Protein AF-A0AAW0W4K8-F1 (afdb_monomer_lite)

InterPro domains:
  IPR001747 Vitellogenin, N-terminal [PF01347] (131-295)
  IPR002172 Low-density lipoprotein (LDL) receptor class A repeat [PF00057] (25-64)
  IPR002172 Low-density lipoprotein (LDL) receptor class A repeat [PS50068] (25-65)
  IPR002172 Low-density lipoprotein (LDL) receptor class A repeat [SM00192] (25-66)
  IPR002172 Low-density lipoprotein (LDL) receptor class A repeat [cd00112] (26-58)
  IPR015816 Vitellinogen, beta-sheet N-terminal [G3DSA:2.30.230.10] (130-339)
  IPR015819 Lipid transport protein, beta-sheet shell [SSF56968] (131-339)
  IPR023415 Low-density lipoprotein (LDL) receptor class A, conserved site [PS01209] (39-64)
  IPR036055 LDL receptor-like superfamily [G3DSA:4.10.400.10] (20-68)
  IPR036055 LDL receptor-like superfamily [SSF57424] (25-60)
  IPR050733 Vitellogenin/Apolipophorin [PTHR23345] (122-339)

pLDDT: mean 74.6, std 22.17, range [28.28, 97.75]

Secondary structure (DSSP, 8-state):
---------EEEEEEEEEEPPS-S---TTEEEPTTT--EEEGGGTTSSS--STT-TTSTTTS---S-------------------------------------------PPPPSS---SS----SSS---TTPEEEEEEEEEEEEEE-SSS-EEEEEEEEEEEEEEEEETTEEEEEEEEEEEEEEEE-TTS-EEEEE-HHHHHHHHHS-EEEEEETTEEEEEE--TT--HHHHHHHHHHHHHH----S-TTS-EEEEEE-SS-EEEEEEEEEEEETTEEEEEEEEEGGG-B--S---SSS-----PPTTS-----S---EEEEEEEEETTEEEEEEEE-

Foldseek 3Di:
DDDPPDFPWDKKKKKKKFWDDLDDDDDPQWDQQPPQSHTDGPVQQAPPDQPDPVSCSYPPNDDPVDDDDDDPDDDDDDDDDDDDDDDDDDDDDDDDDDDDDDDDDDPDPDQFALDDDDDDADADPQFDDDAFDKIKMKMKMWIWIWGPDPKIKIKIKIKIWIWIWHHNDSFKIKIATPFMWIWIWMDTPVDDTDIDTDVVLRCLLHPDIKMFTHHLQATPGTRDDSPRDPVSVLVVQVVSVLFHDPDPDLVDKDWDWHQGSLATWTKTKDFPQDDVQWTKIKIKTFSVRGDDPDDDPDPDDDDQDDDPDDRDPDPPDRDMKIWIFIAHPSGGRMIIIMD

Organism: Cherax quadricarinatus (NCBI:txid27406)

Structure (mmCIF, N/CA/C/O backbone):
data_AF-A0AAW0W4K8-F1
#
_entry.id   AF-A0AAW0W4K8-F1
#
loop_
_atom_site.group_PDB
_atom_site.id
_atom_site.type_symbol
_atom_site.label_atom_id
_atom_site.label_alt_id
_atom_site.label_comp_id
_atom_site.label_asym_id
_atom_site.label_entity_id
_atom_site.label_seq_id
_atom_site.pdbx_PDB_ins_code
_atom_site.Cartn_x
_atom_site.Cartn_y
_atom_site.Cartn_z
_atom_site.occupancy
_atom_site.B_iso_or_equiv
_atom_site.auth_seq_id
_atom_site.auth_comp_id
_atom_site.auth_asym_id
_atom_site.auth_atom_id
_atom_site.pdbx_PDB_model_num
ATOM 1 N N . MET A 1 1 ? 41.958 27.170 -3.223 1.00 34.53 1 MET A N 1
ATOM 2 C CA . MET A 1 1 ? 41.240 25.955 -2.781 1.00 34.53 1 MET A CA 1
ATOM 3 C C . MET A 1 1 ? 39.835 26.015 -3.365 1.00 34.53 1 MET A C 1
ATOM 5 O O . MET A 1 1 ? 39.099 26.922 -3.009 1.00 34.53 1 MET A O 1
ATOM 9 N N . LYS A 1 2 ? 39.501 25.158 -4.340 1.00 30.73 2 LYS A N 1
ATOM 10 C CA . LYS A 1 2 ? 38.129 25.049 -4.872 1.00 30.73 2 LYS A CA 1
ATOM 11 C C . LYS A 1 2 ? 37.319 24.156 -3.922 1.00 30.73 2 LYS A C 1
ATOM 13 O O . LYS A 1 2 ? 37.856 23.116 -3.531 1.00 30.73 2 LYS A O 1
ATOM 18 N N . PRO A 1 3 ? 36.087 24.523 -3.538 1.00 36.00 3 PRO A N 1
ATOM 19 C CA . PRO A 1 3 ? 35.257 23.644 -2.729 1.00 36.00 3 PRO A CA 1
ATOM 20 C C . PRO A 1 3 ? 34.936 22.396 -3.557 1.00 36.00 3 PRO A C 1
ATOM 22 O O . PRO A 1 3 ? 34.549 22.495 -4.722 1.00 36.00 3 PRO A O 1
ATOM 25 N N . ARG A 1 4 ? 35.155 21.212 -2.977 1.00 37.84 4 ARG A N 1
ATOM 26 C CA . ARG A 1 4 ? 34.640 19.959 -3.533 1.00 37.84 4 ARG A CA 1
ATOM 27 C C . ARG A 1 4 ? 33.119 20.027 -3.418 1.00 37.84 4 ARG A C 1
ATOM 29 O O . ARG A 1 4 ? 32.587 19.914 -2.320 1.00 37.84 4 ARG A O 1
ATOM 36 N N . LEU A 1 5 ? 32.452 20.283 -4.540 1.00 33.12 5 LEU A N 1
ATOM 37 C CA . LEU A 1 5 ? 31.006 20.172 -4.667 1.00 33.12 5 LEU A CA 1
ATOM 38 C C . LEU A 1 5 ? 30.663 18.693 -4.439 1.00 33.12 5 LEU A C 1
ATOM 40 O O . LEU A 1 5 ? 30.992 17.850 -5.273 1.00 33.12 5 LEU A O 1
ATOM 44 N N . PHE A 1 6 ? 30.101 18.362 -3.277 1.00 38.66 6 PHE A N 1
ATOM 45 C CA . PHE A 1 6 ? 29.460 17.066 -3.085 1.00 38.66 6 PHE A CA 1
ATOM 46 C C . PHE A 1 6 ? 28.318 16.995 -4.101 1.00 38.66 6 PHE A C 1
ATOM 48 O O . PHE A 1 6 ? 27.419 17.834 -4.080 1.00 38.66 6 PHE A O 1
ATOM 55 N N . LEU A 1 7 ? 28.401 16.047 -5.032 1.00 40.53 7 LEU A N 1
ATOM 56 C CA . LEU A 1 7 ? 27.322 15.752 -5.964 1.00 40.53 7 LEU A CA 1
ATOM 57 C C . LEU A 1 7 ? 26.148 15.206 -5.150 1.00 40.53 7 LEU A C 1
ATOM 59 O O . LEU A 1 7 ? 26.154 14.044 -4.750 1.00 40.53 7 LEU A O 1
ATOM 63 N N . LEU A 1 8 ? 25.178 16.067 -4.847 1.00 47.25 8 LEU A N 1
ATOM 64 C CA . LEU A 1 8 ? 23.899 15.649 -4.295 1.00 47.25 8 LEU A CA 1
ATOM 65 C C . LEU A 1 8 ? 23.099 15.063 -5.466 1.00 47.25 8 LEU A C 1
ATOM 67 O O . LEU A 1 8 ? 22.612 15.799 -6.325 1.00 47.25 8 LEU A O 1
ATOM 71 N N . ASN A 1 9 ? 23.051 13.735 -5.555 1.00 53.91 9 ASN A N 1
ATOM 72 C CA . ASN A 1 9 ? 22.074 13.060 -6.401 1.00 53.91 9 ASN A CA 1
ATOM 73 C C . ASN A 1 9 ? 20.756 13.076 -5.628 1.00 53.91 9 ASN A C 1
ATOM 75 O O . ASN A 1 9 ? 20.671 12.488 -4.550 1.00 53.91 9 ASN A O 1
ATOM 79 N N . LEU A 1 10 ? 19.771 13.813 -6.139 1.00 60.62 10 LEU A N 1
ATOM 80 C CA . LEU A 1 10 ? 18.444 13.892 -5.544 1.00 60.62 10 LEU A CA 1
ATOM 81 C C . LEU A 1 10 ? 17.576 12.793 -6.164 1.00 60.62 10 LEU A C 1
ATOM 83 O O . LEU A 1 10 ? 17.399 12.756 -7.385 1.00 60.62 10 LEU A O 1
ATOM 87 N N . LEU A 1 11 ? 17.075 11.900 -5.314 1.00 62.84 11 LEU A N 1
ATOM 88 C CA . LEU A 1 11 ? 16.035 10.932 -5.638 1.00 62.84 11 LEU A CA 1
ATOM 89 C C . LEU A 1 11 ? 14.776 11.394 -4.909 1.00 62.84 11 LEU A C 1
ATOM 91 O O . LEU A 1 11 ? 14.817 11.544 -3.694 1.00 62.84 11 LEU A O 1
ATOM 95 N N . LEU A 1 12 ? 13.710 11.665 -5.656 1.00 73.12 12 LEU A N 1
ATOM 96 C CA . LEU A 1 12 ? 12.394 11.975 -5.101 1.00 73.12 12 LEU A CA 1
ATOM 97 C C . LEU A 1 12 ? 11.434 10.879 -5.527 1.00 73.12 12 LEU A C 1
ATOM 99 O O . LEU A 1 12 ? 11.318 10.610 -6.726 1.00 73.12 12 LEU A O 1
ATOM 103 N N . ILE A 1 13 ? 10.755 10.264 -4.565 1.00 76.44 13 ILE A N 1
ATOM 104 C CA . ILE A 1 13 ? 9.736 9.250 -4.825 1.00 76.44 13 ILE A CA 1
ATOM 105 C C . ILE A 1 13 ? 8.432 9.714 -4.195 1.00 76.44 13 ILE A C 1
ATOM 107 O O . ILE A 1 13 ? 8.334 9.883 -2.984 1.00 76.44 13 ILE A O 1
ATOM 111 N N . THR A 1 14 ? 7.412 9.896 -5.027 1.00 85.06 14 THR A N 1
ATOM 112 C CA . THR A 1 14 ? 6.039 10.120 -4.574 1.00 85.06 14 THR A CA 1
ATOM 113 C C . THR A 1 14 ? 5.195 8.922 -4.946 1.00 85.06 14 THR A C 1
ATOM 115 O O . THR A 1 14 ? 5.154 8.571 -6.123 1.00 85.06 14 THR A O 1
ATOM 118 N N . GLY A 1 15 ? 4.501 8.333 -3.980 1.00 86.50 15 GLY A N 1
ATOM 119 C CA . GLY A 1 15 ? 3.543 7.255 -4.207 1.00 86.50 15 GLY A CA 1
ATOM 120 C C . GLY A 1 15 ? 2.193 7.627 -3.619 1.00 86.50 15 GLY A C 1
ATOM 121 O O . GLY A 1 15 ? 2.124 8.029 -2.462 1.00 86.50 15 GLY A O 1
ATOM 122 N N . VAL A 1 16 ? 1.129 7.495 -4.398 1.00 93.50 16 VAL A N 1
ATOM 123 C CA . VAL A 1 16 ? -0.245 7.730 -3.964 1.00 93.50 16 VAL A CA 1
ATOM 124 C C . VAL A 1 16 ? -1.055 6.479 -4.259 1.00 93.50 16 VAL A C 1
ATOM 126 O O . VAL A 1 16 ? -1.019 5.952 -5.365 1.00 93.50 16 VAL A O 1
ATOM 129 N N . LEU A 1 17 ? -1.783 6.008 -3.259 1.00 91.12 17 LEU A N 1
ATOM 130 C CA . LEU A 1 17 ? -2.729 4.913 -3.356 1.00 91.12 17 LEU A CA 1
ATOM 131 C C . LEU A 1 17 ? -4.074 5.439 -2.869 1.00 91.12 17 LEU A C 1
ATOM 133 O O . LEU A 1 17 ? -4.201 5.811 -1.704 1.00 91.12 17 LEU A O 1
ATOM 137 N N . VAL A 1 18 ? -5.060 5.504 -3.755 1.00 91.62 18 VAL A N 1
ATOM 138 C CA . VAL A 1 18 ? -6.395 6.025 -3.443 1.00 91.62 18 VAL A CA 1
ATOM 139 C C . VAL A 1 18 ? -7.407 4.926 -3.679 1.00 91.62 18 VAL A C 1
ATOM 141 O O . VAL A 1 18 ? -7.412 4.304 -4.737 1.00 91.62 18 VAL A O 1
ATOM 144 N N . ARG A 1 19 ? -8.285 4.684 -2.714 1.00 90.25 19 ARG A N 1
ATOM 145 C CA . ARG A 1 19 ? -9.425 3.796 -2.910 1.00 90.25 19 ARG A CA 1
ATOM 146 C C . ARG A 1 19 ? -10.369 4.420 -3.935 1.00 90.25 19 ARG A C 1
ATOM 148 O O . ARG A 1 19 ? -10.730 5.591 -3.808 1.00 90.25 19 ARG A O 1
ATOM 155 N N . ALA A 1 20 ? -10.788 3.643 -4.926 1.00 81.19 20 ALA A N 1
ATOM 156 C CA . ALA A 1 20 ? -11.824 4.078 -5.851 1.00 81.19 20 ALA A CA 1
ATOM 157 C C . ALA A 1 20 ? -13.122 4.344 -5.070 1.00 81.19 20 ALA A C 1
ATOM 159 O O . ALA A 1 20 ? -13.499 3.566 -4.189 1.00 81.19 20 ALA A O 1
ATOM 160 N N . ALA A 1 21 ? -13.786 5.465 -5.357 1.00 62.91 21 ALA A N 1
ATOM 161 C CA . ALA A 1 21 ? -15.066 5.776 -4.736 1.00 62.91 21 ALA A CA 1
ATOM 162 C C . ALA A 1 21 ? -16.098 4.700 -5.113 1.00 62.91 21 ALA A C 1
ATOM 164 O O . ALA A 1 21 ? -16.215 4.332 -6.281 1.00 62.91 21 ALA A O 1
ATOM 165 N N . GLU A 1 22 ? -16.847 4.210 -4.124 1.00 56.22 22 GLU A N 1
ATOM 166 C CA . GLU A 1 22 ? -18.028 3.370 -4.342 1.00 56.22 22 GLU A CA 1
ATOM 167 C C . GLU A 1 22 ? -19.048 4.206 -5.134 1.00 56.22 22 GLU A C 1
ATOM 169 O O . GLU A 1 22 ? -19.677 5.109 -4.581 1.00 56.22 22 GLU A O 1
ATOM 174 N N . GLY A 1 23 ? -19.133 3.993 -6.452 1.00 51.69 23 GLY A N 1
ATOM 175 C CA . GLY A 1 23 ? -20.095 4.701 -7.297 1.00 51.69 23 GLY A CA 1
ATOM 176 C C . GLY A 1 23 ? -19.672 4.968 -8.739 1.00 51.69 23 GLY A C 1
ATOM 177 O O . GLY A 1 23 ? -19.607 6.124 -9.143 1.00 51.69 23 GLY A O 1
ATOM 178 N N . THR A 1 24 ? -19.504 3.914 -9.540 1.00 45.75 24 THR A N 1
ATOM 179 C CA . THR A 1 24 ? -19.904 3.935 -10.962 1.00 45.75 24 THR A CA 1
ATOM 180 C C . THR A 1 24 ? -20.143 2.497 -11.409 1.00 45.75 24 THR A C 1
ATOM 182 O O . THR A 1 24 ? -19.181 1.795 -11.673 1.00 45.75 24 THR A O 1
ATOM 185 N N . SER A 1 25 ? -21.421 2.087 -11.408 1.00 61.56 25 SER A N 1
ATOM 186 C CA . SER A 1 25 ? -21.974 0.766 -11.769 1.00 61.56 25 SER A CA 1
ATOM 187 C C . SER A 1 25 ? -21.184 -0.450 -11.274 1.00 61.56 25 SER A C 1
ATOM 189 O O . SER A 1 25 ? -20.112 -0.749 -11.792 1.00 61.56 25 SER A O 1
ATOM 191 N N . CYS A 1 26 ? -21.762 -1.193 -10.332 1.00 77.12 26 CYS A N 1
ATOM 192 C CA . CYS A 1 26 ? -21.253 -2.507 -9.946 1.00 77.12 26 CYS A CA 1
ATOM 193 C C . CYS A 1 26 ? -21.006 -3.405 -11.172 1.00 77.12 26 CYS A C 1
ATOM 195 O O . CYS A 1 26 ? -21.641 -3.232 -12.222 1.00 77.12 26 CYS A O 1
ATOM 197 N N . GLY A 1 27 ? -20.049 -4.327 -11.051 1.00 73.50 27 GLY A N 1
ATOM 198 C CA . GLY A 1 27 ? -19.712 -5.290 -12.096 1.00 73.50 27 GLY A CA 1
ATOM 199 C C . GLY A 1 27 ? -20.912 -6.138 -12.535 1.00 73.50 27 GLY A C 1
ATOM 200 O O . GLY A 1 27 ? -21.968 -6.143 -11.907 1.00 73.50 27 GLY A O 1
ATOM 201 N N . GLN A 1 28 ? -20.767 -6.883 -13.636 1.00 77.19 28 GLN A N 1
ATOM 202 C CA . GLN A 1 28 ? -21.867 -7.701 -14.173 1.00 77.19 28 GLN A CA 1
ATOM 203 C C . GLN A 1 28 ? -22.375 -8.766 -13.187 1.00 77.19 28 GLN A C 1
ATOM 205 O O . GLN A 1 28 ? -23.553 -9.114 -13.262 1.00 77.19 28 GLN A O 1
ATOM 210 N N . ASP A 1 29 ? -21.540 -9.200 -12.242 1.00 84.50 29 ASP A N 1
ATOM 211 C CA . ASP A 1 29 ? -21.850 -10.214 -11.223 1.00 84.50 29 ASP A CA 1
ATOM 212 C C . ASP A 1 29 ? -22.036 -9.617 -9.816 1.00 84.50 29 ASP A C 1
ATOM 214 O O . ASP A 1 29 ? -22.078 -10.333 -8.820 1.00 84.50 29 ASP A O 1
ATOM 218 N N . GLU A 1 30 ? -22.184 -8.295 -9.723 1.00 86.94 30 GLU A N 1
ATOM 219 C CA . GLU A 1 30 ? -22.334 -7.584 -8.455 1.00 86.94 30 GLU A CA 1
ATOM 220 C C . GLU A 1 30 ? -23.715 -6.906 -8.360 1.00 86.94 30 GLU A C 1
ATOM 222 O O . GLU A 1 30 ? -24.283 -6.440 -9.355 1.00 86.94 30 GLU A O 1
ATOM 227 N N . TYR A 1 31 ? -24.274 -6.864 -7.153 1.00 85.75 31 TYR A N 1
ATOM 228 C CA . TYR A 1 31 ? -25.489 -6.135 -6.797 1.00 85.75 31 TYR A CA 1
ATOM 229 C C . TYR A 1 31 ? -25.127 -4.829 -6.085 1.00 85.75 31 TYR A C 1
ATOM 231 O O . TYR A 1 31 ? -24.262 -4.817 -5.214 1.00 85.75 31 TYR A O 1
ATOM 239 N N . GLN A 1 32 ? -25.787 -3.725 -6.452 1.00 87.19 32 GLN A N 1
ATOM 240 C CA . GLN A 1 32 ? -25.575 -2.427 -5.810 1.00 87.19 32 GLN A CA 1
ATOM 241 C C . GLN A 1 32 ? -26.586 -2.204 -4.688 1.00 87.19 32 GLN A C 1
ATOM 243 O O . GLN A 1 32 ? -27.776 -2.066 -4.973 1.00 87.19 32 GLN A O 1
ATOM 248 N N . CYS A 1 33 ? -26.110 -2.072 -3.452 1.00 86.00 33 CYS A N 1
ATOM 249 C CA . CYS A 1 33 ? -26.937 -1.775 -2.288 1.00 86.00 33 CYS A CA 1
ATOM 250 C C . CYS A 1 33 ? -27.600 -0.386 -2.429 1.00 86.00 33 CYS A C 1
ATOM 252 O O . CYS A 1 33 ? -26.898 0.623 -2.589 1.00 86.00 33 CYS A O 1
ATOM 254 N N . PRO A 1 34 ? -28.943 -0.299 -2.391 1.00 81.62 34 PRO A N 1
ATOM 255 C CA . PRO A 1 34 ? -29.683 0.934 -2.649 1.00 81.62 34 PRO A CA 1
ATOM 256 C C . PRO A 1 34 ? -29.329 2.167 -1.802 1.00 81.62 34 PRO A C 1
ATOM 258 O O . PRO A 1 34 ? -29.470 3.283 -2.310 1.00 81.62 34 PRO A O 1
ATOM 261 N N . VAL A 1 35 ? -28.922 2.020 -0.533 1.00 77.69 35 VAL A N 1
ATOM 262 C CA . VAL A 1 35 ? -28.693 3.164 0.377 1.00 77.69 35 VAL A CA 1
ATOM 263 C C . VAL A 1 35 ? -27.208 3.370 0.680 1.00 77.69 35 VAL A C 1
ATOM 265 O O . VAL A 1 35 ? -26.742 4.512 0.675 1.00 77.69 35 VAL A O 1
ATOM 268 N N . SER A 1 36 ? -26.448 2.304 0.915 1.00 74.12 36 SER A N 1
ATOM 269 C CA . SER A 1 36 ? -25.001 2.357 1.157 1.00 74.12 36 SER A CA 1
ATOM 270 C C . SER A 1 36 ? -24.187 2.563 -0.125 1.00 74.12 36 SER A C 1
ATOM 272 O O . SER A 1 36 ? -23.038 3.000 -0.036 1.00 74.12 36 SER A O 1
ATOM 274 N N . LEU A 1 37 ? -24.793 2.324 -1.300 1.00 78.00 37 LEU A N 1
ATOM 275 C CA . LEU A 1 37 ? -24.195 2.419 -2.641 1.00 78.00 37 LEU A CA 1
ATOM 276 C C . LEU A 1 37 ? -22.993 1.493 -2.872 1.00 78.00 37 LEU A C 1
ATOM 278 O O . LEU A 1 37 ? -22.281 1.656 -3.867 1.00 78.00 37 LEU A O 1
ATOM 282 N N . GLU A 1 38 ? -22.771 0.531 -1.980 1.00 77.31 38 GLU A N 1
ATOM 283 C CA . GLU A 1 38 ? -21.717 -0.469 -2.124 1.00 77.31 38 GLU A CA 1
ATOM 284 C C . GLU A 1 38 ? -22.128 -1.587 -3.088 1.00 77.31 38 GLU A C 1
ATOM 286 O O . GLU A 1 38 ? -23.306 -1.758 -3.400 1.00 77.31 38 GLU A O 1
ATOM 291 N N . CYS A 1 39 ? -21.136 -2.324 -3.579 1.00 85.44 39 CYS A N 1
ATOM 292 C CA . CYS A 1 39 ? -21.332 -3.474 -4.449 1.00 85.44 39 CYS A CA 1
ATOM 293 C C . CYS A 1 39 ? -21.052 -4.749 -3.651 1.00 85.44 39 CYS A C 1
ATOM 295 O O . CYS A 1 39 ? -19.977 -4.872 -3.061 1.00 85.44 39 CYS A O 1
ATOM 297 N N . ILE A 1 40 ? -22.002 -5.677 -3.646 1.00 83.56 40 ILE A N 1
ATOM 298 C CA . ILE A 1 40 ? -21.860 -7.030 -3.093 1.00 83.56 40 ILE A CA 1
ATOM 299 C C . ILE A 1 40 ? -21.936 -8.054 -4.226 1.00 83.56 40 ILE A C 1
ATOM 301 O O . ILE A 1 40 ? -22.368 -7.719 -5.330 1.00 83.56 40 ILE A O 1
ATOM 305 N N . ASN A 1 41 ? -21.520 -9.296 -3.989 1.00 87.12 41 ASN A N 1
ATOM 306 C CA . ASN A 1 41 ? -21.729 -10.359 -4.970 1.00 87.12 41 ASN A CA 1
ATOM 307 C C . ASN A 1 41 ? -23.238 -10.640 -5.116 1.00 87.12 41 ASN A C 1
ATOM 309 O O . ASN A 1 41 ? -23.968 -10.610 -4.130 1.00 87.12 41 ASN A O 1
ATOM 313 N N . LYS A 1 42 ? -23.725 -10.906 -6.333 1.00 86.75 42 LYS A N 1
ATOM 314 C CA . LYS A 1 42 ? -25.128 -11.304 -6.546 1.00 86.75 42 LYS A CA 1
ATOM 315 C C . LYS A 1 42 ? -25.510 -12.603 -5.840 1.00 86.75 42 LYS A C 1
ATOM 317 O O . LYS A 1 42 ? -26.682 -12.759 -5.518 1.00 86.75 42 LYS A O 1
ATOM 322 N N . ASP A 1 43 ? -24.550 -13.491 -5.598 1.00 87.50 43 ASP A N 1
ATOM 323 C CA . ASP A 1 43 ? -24.754 -14.735 -4.847 1.00 87.50 43 ASP A CA 1
ATOM 324 C C . ASP A 1 43 ? -25.106 -14.482 -3.369 1.00 87.50 43 ASP A C 1
ATOM 326 O O . ASP A 1 43 ? -25.563 -15.395 -2.692 1.00 87.50 43 ASP A O 1
ATOM 330 N N . TRP A 1 44 ? -24.892 -13.257 -2.882 1.00 89.69 44 TRP A N 1
ATOM 331 C CA . TRP A 1 44 ? -25.189 -12.812 -1.515 1.00 89.69 44 TRP A CA 1
ATOM 332 C C . TRP A 1 44 ? -26.464 -11.970 -1.438 1.00 89.69 44 TRP A C 1
ATOM 334 O O . TRP A 1 44 ? -26.744 -11.309 -0.449 1.00 89.69 44 TRP A O 1
ATOM 344 N N . LEU A 1 45 ? -27.224 -11.910 -2.530 1.00 89.38 45 LEU A N 1
ATOM 345 C CA . LEU A 1 45 ? -28.538 -11.297 -2.502 1.00 89.38 45 LEU A CA 1
ATOM 346 C C . LEU A 1 45 ? -29.537 -12.348 -2.019 1.00 89.38 45 LEU A C 1
ATOM 348 O O . LEU A 1 45 ? -29.756 -13.330 -2.731 1.00 89.38 45 LEU A O 1
ATOM 352 N N . CYS A 1 46 ? -30.201 -12.097 -0.890 1.00 91.50 46 CYS A N 1
ATOM 353 C CA . CYS A 1 46 ? -31.213 -12.990 -0.320 1.00 91.50 46 CYS A CA 1
ATOM 354 C C . CYS A 1 46 ? -30.655 -14.334 0.182 1.00 91.50 46 CYS A C 1
ATOM 356 O O . CYS A 1 46 ? -31.283 -15.376 -0.035 1.00 91.50 46 CYS A O 1
ATOM 358 N N . ASP A 1 47 ? -29.497 -14.327 0.841 1.00 89.94 47 ASP A N 1
ATOM 359 C CA . ASP A 1 47 ? -28.824 -15.527 1.358 1.00 89.94 47 ASP A CA 1
ATOM 360 C C . ASP A 1 47 ? -28.993 -15.734 2.881 1.00 89.94 47 ASP A C 1
ATOM 362 O O . ASP A 1 47 ? -28.390 -16.638 3.465 1.00 89.94 47 ASP A O 1
ATOM 366 N N . GLU A 1 48 ? -29.867 -14.942 3.512 1.00 85.31 48 GLU A N 1
ATOM 367 C CA . GLU A 1 48 ? -30.124 -14.873 4.958 1.00 85.31 48 GLU A CA 1
ATOM 368 C C . GLU A 1 48 ? -29.036 -14.156 5.788 1.00 85.31 48 GLU A C 1
ATOM 370 O O . GLU A 1 48 ? -29.186 -14.031 7.016 1.00 85.31 48 GLU A O 1
ATOM 375 N N . PHE A 1 49 ? -27.984 -13.618 5.159 1.00 85.69 49 PHE A N 1
ATOM 376 C CA . PHE A 1 49 ? -26.921 -12.854 5.811 1.00 85.69 49 PHE A CA 1
ATOM 377 C C . PHE A 1 49 ? -26.881 -11.398 5.310 1.00 85.69 49 PHE A C 1
ATOM 379 O O . PHE A 1 49 ? -26.814 -11.139 4.124 1.00 85.69 49 PHE A O 1
ATOM 386 N N . PRO A 1 50 ? -26.917 -10.389 6.207 1.00 86.06 50 PRO A N 1
ATOM 387 C CA . PRO A 1 50 ? -26.791 -8.997 5.774 1.00 86.06 50 PRO A CA 1
ATOM 388 C C . PRO A 1 50 ? -25.353 -8.662 5.351 1.00 86.06 50 PRO A C 1
ATOM 390 O O . PRO A 1 50 ? -24.487 -8.448 6.211 1.00 86.06 50 PRO A O 1
ATOM 393 N N . ASP A 1 51 ? -25.134 -8.545 4.050 1.00 88.25 51 ASP A N 1
ATOM 394 C CA . ASP A 1 51 ? -23.880 -8.186 3.395 1.00 88.25 51 ASP A CA 1
ATOM 395 C C . ASP A 1 51 ? -23.806 -6.717 3.003 1.00 88.25 51 ASP A C 1
ATOM 397 O O . ASP A 1 51 ? -22.706 -6.155 2.969 1.00 88.25 51 ASP A O 1
ATOM 401 N N . CYS A 1 52 ? -24.936 -6.044 2.786 1.00 86.50 52 CYS A N 1
ATOM 402 C CA . CYS A 1 52 ? -24.948 -4.590 2.729 1.00 86.50 52 CYS A CA 1
ATOM 403 C C . CYS A 1 52 ? -24.816 -3.982 4.147 1.00 86.50 52 CYS A C 1
ATOM 405 O O . CYS A 1 52 ? -25.506 -4.359 5.097 1.00 86.50 52 CYS A O 1
ATOM 407 N N . ASP A 1 53 ? -24.000 -2.938 4.296 1.00 83.94 53 ASP A N 1
ATOM 408 C CA . ASP A 1 53 ? -23.875 -2.088 5.487 1.00 83.94 53 ASP A CA 1
ATOM 409 C C . ASP A 1 53 ? -25.234 -1.480 5.903 1.00 83.94 53 ASP A C 1
ATOM 411 O O . ASP A 1 53 ? -25.467 -1.196 7.084 1.00 83.94 53 ASP A O 1
ATOM 415 N N . ASP A 1 54 ? -26.130 -1.264 4.934 1.00 83.62 54 ASP A N 1
ATOM 416 C CA . ASP A 1 54 ? -27.501 -0.780 5.128 1.00 83.62 54 ASP A CA 1
ATOM 417 C C . ASP A 1 54 ? -28.546 -1.908 5.276 1.00 83.62 54 ASP A C 1
ATOM 419 O O . ASP A 1 54 ? -29.700 -1.612 5.599 1.00 83.62 54 ASP A O 1
ATOM 423 N N . LYS A 1 55 ? -28.132 -3.175 5.115 1.00 87.31 55 LYS A N 1
ATOM 424 C CA . LYS A 1 55 ? -28.958 -4.394 5.174 1.00 87.31 55 LYS A CA 1
ATOM 425 C C . LYS A 1 55 ? -30.086 -4.442 4.138 1.00 87.31 55 LYS A C 1
ATOM 427 O O . LYS A 1 55 ? -31.158 -4.984 4.413 1.00 87.31 55 LYS A O 1
ATOM 432 N N . THR A 1 56 ? -29.905 -3.764 3.007 1.00 89.31 56 THR A N 1
ATOM 433 C CA . THR A 1 56 ? -30.929 -3.639 1.954 1.00 89.31 56 THR A CA 1
ATOM 434 C C . THR A 1 56 ? -30.921 -4.771 0.934 1.00 89.31 56 THR A C 1
ATOM 436 O O . THR A 1 56 ? -31.753 -4.779 0.033 1.00 89.31 56 THR A O 1
ATOM 439 N N . ASP A 1 57 ? -29.998 -5.705 1.076 1.00 90.25 57 ASP A N 1
ATOM 440 C CA . ASP A 1 57 ? -29.895 -6.974 0.365 1.00 90.25 57 ASP A CA 1
ATOM 441 C C . ASP A 1 57 ? -30.845 -8.056 0.888 1.00 90.25 57 ASP A C 1
ATOM 443 O O . ASP A 1 57 ? -31.228 -8.936 0.125 1.00 90.25 57 ASP A O 1
ATOM 447 N N . GLU A 1 58 ? -31.302 -7.944 2.138 1.00 92.12 58 GLU A N 1
ATOM 448 C CA . GLU A 1 58 ? -32.101 -8.976 2.808 1.00 92.12 58 GLU A CA 1
ATOM 449 C C . GLU A 1 58 ? -33.550 -8.539 3.132 1.00 92.12 58 GLU A C 1
ATOM 451 O O . GLU A 1 58 ? -33.867 -7.340 3.224 1.00 92.12 58 GLU A O 1
ATOM 456 N N . PRO A 1 59 ? -34.481 -9.489 3.371 1.00 85.88 59 PRO A N 1
ATOM 457 C CA . PRO A 1 59 ? -35.813 -9.184 3.883 1.00 85.88 59 PRO A CA 1
ATOM 458 C C . PRO A 1 59 ? -35.756 -8.482 5.253 1.00 85.88 59 PRO A C 1
ATOM 460 O O . PRO A 1 59 ? -34.935 -8.822 6.107 1.00 85.88 59 PRO A O 1
ATOM 463 N N . PRO A 1 60 ? -36.663 -7.528 5.543 1.00 82.12 60 PRO A N 1
ATOM 464 C CA . PRO A 1 60 ? -37.834 -7.119 4.761 1.00 82.12 60 PRO A CA 1
ATOM 465 C C . PRO A 1 60 ? -37.548 -6.008 3.734 1.00 82.12 60 PRO A C 1
ATOM 467 O O . PRO A 1 60 ? -38.491 -5.442 3.181 1.00 82.12 60 PRO A O 1
ATOM 470 N N . HIS A 1 61 ? -36.285 -5.617 3.555 1.00 82.44 61 HIS A N 1
ATOM 471 C CA . HIS A 1 61 ? -35.900 -4.481 2.717 1.00 82.44 61 HIS A CA 1
ATOM 472 C C . HIS A 1 61 ? -35.777 -4.864 1.240 1.00 82.44 61 HIS A C 1
ATOM 474 O O . HIS A 1 61 ? -36.128 -4.047 0.387 1.00 82.44 61 HIS A O 1
ATOM 480 N N . GLN A 1 62 ? -35.383 -6.108 0.969 1.00 84.56 62 GLN A N 1
ATOM 481 C CA . GLN A 1 62 ? -35.365 -6.718 -0.354 1.00 84.56 62 GLN A CA 1
ATOM 482 C C . GLN A 1 62 ? -36.525 -7.708 -0.530 1.00 84.56 62 GLN A C 1
ATOM 484 O O . GLN A 1 62 ? -36.859 -8.471 0.380 1.00 84.56 62 GLN A O 1
ATOM 489 N N . ASP A 1 63 ? -37.151 -7.702 -1.711 1.00 86.62 63 ASP A N 1
ATOM 490 C CA . ASP A 1 63 ? -38.150 -8.708 -2.079 1.00 86.62 63 ASP A CA 1
ATOM 491 C C . ASP A 1 63 ? -37.459 -9.958 -2.635 1.00 86.62 63 ASP A C 1
ATOM 493 O O . ASP A 1 63 ? -37.114 -10.026 -3.814 1.00 86.62 63 ASP A O 1
ATOM 497 N N . CYS A 1 64 ? -37.268 -10.945 -1.764 1.00 82.75 64 CYS A N 1
ATOM 498 C CA . CYS A 1 64 ? -36.646 -12.230 -2.088 1.00 82.75 64 CYS A CA 1
ATOM 499 C C . CYS A 1 64 ? -37.653 -13.274 -2.608 1.00 82.75 64 CYS A C 1
ATOM 501 O O . CYS A 1 64 ? -37.368 -14.468 -2.658 1.00 82.75 64 CYS A O 1
ATOM 503 N N . SER A 1 65 ? -38.856 -12.845 -3.003 1.00 77.38 65 SER A N 1
ATOM 504 C CA . SER A 1 65 ? -39.953 -13.724 -3.429 1.00 77.38 65 SER A CA 1
ATOM 505 C C . SER A 1 65 ? -39.878 -14.076 -4.925 1.00 77.38 65 SER A C 1
ATOM 507 O O . SER A 1 65 ? -40.880 -13.981 -5.639 1.00 77.38 65 SER A O 1
ATOM 509 N N . GLY A 1 66 ? -38.693 -14.458 -5.422 1.00 61.94 66 GLY A N 1
ATOM 510 C CA . GLY A 1 66 ? -38.423 -14.629 -6.853 1.00 61.94 66 GLY A CA 1
ATOM 511 C C . GLY A 1 66 ? -37.441 -15.753 -7.203 1.00 61.94 66 GLY A C 1
ATOM 512 O O . GLY A 1 66 ? -36.241 -15.535 -7.229 1.00 61.94 66 GLY A O 1
ATOM 513 N N . ASP A 1 67 ? -38.032 -16.885 -7.593 1.00 45.38 67 ASP A N 1
ATOM 514 C CA . ASP A 1 67 ? -37.501 -18.105 -8.228 1.00 45.38 67 ASP A CA 1
ATOM 515 C C . ASP A 1 67 ? -36.736 -19.115 -7.353 1.00 45.38 67 ASP A C 1
ATOM 517 O O . ASP A 1 67 ? -35.522 -19.097 -7.176 1.00 45.38 67 ASP A O 1
ATOM 521 N N . THR A 1 68 ? -37.515 -20.086 -6.875 1.00 48.69 68 THR A N 1
ATOM 522 C CA . THR A 1 68 ? -37.080 -21.399 -6.407 1.00 48.69 68 THR A CA 1
ATOM 523 C C . THR A 1 68 ? -36.244 -22.105 -7.477 1.00 48.69 68 THR A C 1
ATOM 525 O O . THR A 1 68 ? -36.780 -22.765 -8.369 1.00 48.69 68 THR A O 1
ATOM 528 N N . GLY A 1 69 ? -34.925 -21.999 -7.352 1.00 44.28 69 GLY A N 1
ATOM 529 C CA . GLY A 1 69 ? -33.935 -22.747 -8.115 1.00 44.28 69 GLY A CA 1
ATOM 530 C C . GLY A 1 69 ? -33.302 -23.884 -7.313 1.00 44.28 69 GLY A C 1
ATOM 531 O O . GLY A 1 69 ? -32.091 -23.894 -7.150 1.00 44.28 69 GLY A O 1
ATOM 532 N N . GLY A 1 70 ? -34.107 -24.858 -6.870 1.00 37.88 70 GLY A N 1
ATOM 533 C CA . GLY A 1 70 ? -33.639 -26.235 -6.653 1.00 37.88 70 GLY A CA 1
ATOM 534 C C . GLY A 1 70 ? -33.259 -26.664 -5.233 1.00 37.88 70 GLY A C 1
ATOM 535 O O . GLY A 1 70 ? -32.121 -27.067 -5.011 1.00 37.88 70 GLY A O 1
ATOM 536 N N . ASP A 1 71 ? -34.240 -26.751 -4.332 1.00 37.44 71 ASP A N 1
ATOM 537 C CA . ASP A 1 71 ? -34.210 -27.772 -3.280 1.00 37.44 71 ASP A CA 1
ATOM 538 C C . ASP A 1 71 ? -34.517 -29.140 -3.905 1.00 37.44 71 ASP A C 1
ATOM 540 O O . ASP A 1 71 ? -35.611 -29.387 -4.422 1.00 37.44 71 ASP A O 1
ATOM 544 N N . ALA A 1 72 ? -33.536 -30.041 -3.870 1.00 38.97 72 ALA A N 1
ATOM 545 C CA . ALA A 1 72 ? -33.781 -31.469 -3.990 1.00 38.97 72 ALA A CA 1
ATOM 546 C C . ALA A 1 72 ? -34.034 -32.024 -2.583 1.00 38.97 72 ALA A C 1
ATOM 548 O O . ALA A 1 72 ? -33.109 -32.435 -1.884 1.00 38.97 72 ALA A O 1
ATOM 549 N N . ASP A 1 73 ? -35.307 -32.034 -2.196 1.00 36.53 73 ASP A N 1
ATOM 550 C CA . ASP A 1 73 ? -35.834 -32.932 -1.175 1.00 36.53 73 ASP A CA 1
ATOM 551 C C . ASP A 1 73 ? -35.640 -34.393 -1.628 1.00 36.53 73 ASP A C 1
ATOM 553 O O . ASP A 1 73 ? -36.244 -34.839 -2.606 1.00 36.53 73 ASP A O 1
ATOM 557 N N . GLU A 1 74 ? -34.872 -35.176 -0.871 1.00 37.94 74 GLU A N 1
ATOM 558 C CA . GLU A 1 74 ? -35.140 -36.607 -0.708 1.00 37.94 74 GLU A CA 1
ATOM 559 C C . GLU A 1 74 ? -35.467 -36.861 0.763 1.00 37.94 74 GLU A C 1
ATOM 561 O O . GLU A 1 74 ? -34.614 -36.777 1.648 1.00 37.94 74 GLU A O 1
ATOM 566 N N . ASN A 1 75 ? -36.742 -37.157 1.011 1.00 35.97 75 ASN A N 1
ATOM 567 C CA . ASN A 1 75 ? -37.275 -37.453 2.326 1.00 35.97 75 ASN A CA 1
ATOM 568 C C . ASN A 1 75 ? -37.344 -38.973 2.582 1.00 35.97 75 ASN A C 1
ATOM 570 O O . ASN A 1 75 ? -37.777 -39.746 1.730 1.00 35.97 75 ASN A O 1
ATOM 574 N N . GLU A 1 76 ? -36.987 -39.325 3.820 1.00 36.31 76 GLU A N 1
ATOM 575 C CA . GLU A 1 76 ? -37.431 -40.451 4.653 1.00 36.31 76 GLU A CA 1
ATOM 576 C C . GLU A 1 76 ? -37.259 -41.918 4.214 1.00 36.31 76 GLU A C 1
ATOM 578 O O . GLU A 1 76 ? -37.925 -42.439 3.323 1.00 36.31 76 GLU A O 1
ATOM 583 N N . SER A 1 77 ? -36.556 -42.672 5.071 1.00 33.00 77 SER A N 1
ATOM 584 C CA . SER A 1 77 ? -37.150 -43.832 5.758 1.00 33.00 77 SER A CA 1
ATOM 585 C C . SER A 1 77 ? -36.403 -44.141 7.059 1.00 33.00 77 SER A C 1
ATOM 587 O O . SER A 1 77 ? -35.211 -44.443 7.060 1.00 33.00 77 SER A O 1
ATOM 589 N N . ALA A 1 78 ? -37.130 -44.073 8.173 1.00 36.84 78 ALA A N 1
ATOM 590 C CA . ALA A 1 78 ? -36.710 -44.560 9.478 1.00 36.84 78 ALA A CA 1
ATOM 591 C C . ALA A 1 78 ? -36.815 -46.093 9.556 1.00 36.84 78 ALA A C 1
ATOM 593 O O . ALA A 1 78 ? -37.822 -46.655 9.131 1.00 36.84 78 ALA A O 1
ATOM 594 N N . ASP A 1 79 ? -35.848 -46.752 10.200 1.00 29.80 79 ASP A N 1
ATOM 595 C CA . ASP A 1 79 ? -36.140 -47.952 10.987 1.00 29.80 79 ASP A CA 1
ATOM 596 C C . ASP A 1 79 ? -35.188 -48.084 12.187 1.00 29.80 79 ASP A C 1
ATOM 598 O O . ASP A 1 79 ? -34.002 -47.755 12.156 1.00 29.80 79 ASP A O 1
ATOM 602 N N . THR A 1 80 ? -35.787 -48.521 13.280 1.00 35.28 80 THR A N 1
ATOM 603 C CA . THR A 1 80 ? -35.271 -48.654 14.639 1.00 35.28 80 THR A CA 1
ATOM 604 C C . THR A 1 80 ? -34.490 -49.952 14.856 1.00 35.28 80 THR A C 1
ATOM 606 O O . THR A 1 80 ? -34.863 -50.986 14.317 1.00 35.28 80 THR A O 1
ATOM 609 N N . SER A 1 81 ? -33.486 -49.933 15.749 1.00 35.00 81 SER A N 1
ATOM 610 C CA . SER A 1 81 ? -33.322 -50.857 16.902 1.00 35.00 81 SER A CA 1
ATOM 611 C C . SER A 1 81 ? -31.860 -51.157 17.288 1.00 35.00 81 SER A C 1
ATOM 613 O O . SER A 1 81 ? -30.993 -51.339 16.445 1.00 35.00 81 SER A O 1
ATOM 615 N N . GLY A 1 82 ? -31.633 -51.301 18.603 1.00 29.41 82 GLY A N 1
ATOM 616 C CA . GLY A 1 82 ? -30.657 -52.250 19.160 1.00 29.41 82 GLY A CA 1
ATOM 617 C C . GLY A 1 82 ? -29.277 -51.703 19.532 1.00 29.41 82 GLY A C 1
ATOM 618 O O . GLY A 1 82 ? -28.428 -51.495 18.678 1.00 29.41 82 GLY A O 1
ATOM 619 N N . GLY A 1 83 ? -29.034 -51.529 20.835 1.00 29.45 83 GLY A N 1
ATOM 620 C CA . GLY A 1 83 ? -27.728 -51.139 21.374 1.00 29.45 83 GLY A CA 1
ATOM 621 C C . GLY A 1 83 ? -26.682 -52.257 21.409 1.00 29.45 83 GLY A C 1
ATOM 622 O O . GLY A 1 83 ? -26.955 -53.384 21.014 1.00 29.45 83 GLY A O 1
ATOM 623 N N . VAL A 1 84 ? -25.498 -51.920 21.936 1.00 32.41 84 VAL A N 1
ATOM 624 C CA . VAL A 1 84 ? -24.693 -52.667 22.929 1.00 32.41 84 VAL A CA 1
ATOM 625 C C . VAL A 1 84 ? -23.331 -51.965 23.088 1.00 32.41 84 VAL A C 1
ATOM 627 O O . VAL A 1 84 ? -22.646 -51.649 22.121 1.00 32.41 84 VAL A O 1
ATOM 630 N N . VAL A 1 85 ? -22.968 -51.717 24.347 1.00 37.22 85 VAL A N 1
ATOM 631 C CA . VAL A 1 85 ? -21.649 -51.284 24.844 1.00 37.22 85 VAL A CA 1
ATOM 632 C C . VAL A 1 85 ? -20.659 -52.456 24.732 1.00 37.22 85 VAL A C 1
ATOM 634 O O . VAL A 1 85 ? -21.061 -53.596 24.957 1.00 37.22 85 VAL A O 1
ATOM 637 N N . PRO A 1 86 ? -19.359 -52.214 24.488 1.00 42.03 86 PRO A N 1
ATOM 638 C CA . PRO A 1 86 ? -18.427 -52.571 25.559 1.00 42.03 86 PRO A CA 1
ATOM 639 C C . PRO A 1 86 ? -17.311 -51.547 25.802 1.00 42.03 86 PRO A C 1
ATOM 641 O O . PRO A 1 86 ? -16.763 -50.923 24.897 1.00 42.03 86 PRO A O 1
ATOM 644 N N . GLN A 1 87 ? -16.972 -51.450 27.085 1.00 32.66 87 GLN A N 1
ATOM 645 C CA . GLN A 1 87 ? -15.734 -50.915 27.633 1.00 32.66 87 GLN A CA 1
ATOM 646 C C . GLN A 1 87 ? -14.554 -51.881 27.407 1.00 32.66 87 GLN A C 1
ATOM 648 O O . GLN A 1 87 ? -14.738 -53.096 27.384 1.00 32.66 87 GLN A O 1
ATOM 653 N N . GLY A 1 88 ? -13.346 -51.313 27.372 1.00 30.44 88 GLY A N 1
ATOM 654 C CA . GLY A 1 88 ? -12.037 -51.949 27.603 1.00 30.44 88 GLY A CA 1
ATOM 655 C C . GLY A 1 88 ? -10.947 -50.911 27.285 1.00 30.44 88 GLY A C 1
ATOM 656 O O . GLY A 1 88 ? -10.877 -50.476 26.144 1.00 30.44 88 GLY A O 1
ATOM 657 N N . GLN A 1 89 ? -10.244 -50.267 28.234 1.00 30.31 89 GLN A N 1
ATOM 658 C CA . GLN A 1 89 ? -9.136 -50.793 29.066 1.00 30.31 89 GLN A CA 1
ATOM 659 C C . GLN A 1 89 ? -8.201 -51.692 28.224 1.00 30.31 89 GLN A C 1
ATOM 661 O O . GLN A 1 89 ? -8.661 -52.671 27.657 1.00 30.31 89 GLN A O 1
ATOM 666 N N . ASP A 1 90 ? -6.909 -51.423 28.018 1.00 28.28 90 ASP A N 1
ATOM 667 C CA . ASP A 1 90 ? -5.887 -51.000 28.976 1.00 28.28 90 ASP A CA 1
ATOM 668 C C . ASP A 1 90 ? -4.537 -50.689 28.277 1.00 28.28 90 ASP A C 1
ATOM 670 O O . ASP A 1 90 ? -4.255 -51.188 27.192 1.00 28.28 90 ASP A O 1
ATOM 674 N N . SER A 1 91 ? -3.665 -50.001 29.024 1.00 32.28 91 SER A N 1
ATOM 675 C CA . SER A 1 91 ? -2.195 -50.151 29.066 1.00 32.28 91 SER A CA 1
ATOM 676 C C . SER A 1 91 ? -1.264 -49.467 28.049 1.00 32.28 91 SER A C 1
ATOM 678 O O . SER A 1 91 ? -1.215 -49.739 26.854 1.00 32.28 91 SER A O 1
ATOM 680 N N . ALA A 1 92 ? -0.410 -48.640 28.657 1.00 32.50 92 ALA A N 1
ATOM 681 C CA . ALA A 1 92 ? 0.844 -48.065 28.200 1.00 32.50 92 ALA A CA 1
ATOM 682 C C . ALA A 1 92 ? 1.847 -49.066 27.597 1.00 32.50 92 ALA A C 1
ATOM 684 O O . ALA A 1 92 ? 1.976 -50.181 28.096 1.00 32.50 92 ALA A O 1
ATOM 685 N N . ASN A 1 93 ? 2.688 -48.591 26.667 1.00 33.50 93 ASN A N 1
ATOM 686 C CA . ASN A 1 93 ? 4.137 -48.737 26.831 1.00 33.50 93 ASN A CA 1
ATOM 687 C C . ASN A 1 93 ? 4.945 -47.759 25.957 1.00 33.50 93 ASN A C 1
ATOM 689 O O . ASN A 1 93 ? 4.796 -47.713 24.739 1.00 33.50 93 ASN A O 1
ATOM 693 N N . GLN A 1 94 ? 5.840 -47.024 26.612 1.00 32.56 94 GLN A N 1
ATOM 694 C CA . GLN A 1 94 ? 7.051 -46.423 26.044 1.00 32.56 94 GLN A CA 1
ATOM 695 C C . GLN A 1 94 ? 8.128 -47.523 25.935 1.00 32.56 94 GLN A C 1
ATOM 697 O O . GLN A 1 94 ? 8.071 -48.504 26.678 1.00 32.56 94 GLN A O 1
ATOM 702 N N . PRO A 1 95 ? 9.157 -47.361 25.087 1.00 38.62 95 PRO A N 1
ATOM 703 C CA . PRO A 1 95 ? 10.442 -47.058 25.713 1.00 38.62 95 PRO A CA 1
ATOM 704 C C . PRO A 1 95 ? 11.315 -46.064 24.939 1.00 38.62 95 PRO A C 1
ATOM 706 O O . PRO A 1 95 ? 11.317 -45.979 23.714 1.00 38.62 95 PRO A O 1
ATOM 709 N N . SER A 1 96 ? 12.096 -45.343 25.735 1.00 29.77 96 SER A N 1
ATOM 710 C CA . SER A 1 96 ? 13.201 -44.469 25.365 1.00 29.77 96 SER A CA 1
ATOM 711 C C . SER A 1 96 ? 14.424 -45.267 24.900 1.00 29.77 96 SER A C 1
ATOM 713 O O . SER A 1 96 ? 14.767 -46.283 25.502 1.00 29.77 96 SER A O 1
ATOM 715 N N . GLY A 1 97 ? 15.144 -44.741 23.910 1.00 31.83 97 GLY A N 1
ATOM 716 C CA . GLY A 1 97 ? 16.515 -45.127 23.575 1.00 31.83 97 GLY A CA 1
ATOM 717 C C . GLY A 1 97 ? 17.272 -43.898 23.076 1.00 31.83 97 GLY A C 1
ATOM 718 O O . GLY A 1 97 ? 16.867 -43.288 22.092 1.00 31.83 97 GLY A O 1
ATOM 719 N N . VAL A 1 98 ? 18.317 -43.510 23.804 1.00 35.78 98 VAL A N 1
ATOM 720 C CA . VAL A 1 98 ? 19.234 -42.396 23.523 1.00 35.78 98 VAL A CA 1
ATOM 721 C C . VAL A 1 98 ? 20.557 -42.998 23.059 1.00 35.78 98 VAL A C 1
ATOM 723 O O . VAL A 1 98 ? 21.045 -43.888 23.748 1.00 35.78 98 VAL A O 1
ATOM 726 N N . ASP A 1 99 ? 21.122 -42.516 21.947 1.00 32.06 99 ASP A N 1
ATOM 727 C CA . ASP A 1 99 ? 22.549 -42.151 21.814 1.00 32.06 99 ASP A CA 1
ATOM 728 C C . ASP A 1 99 ? 22.849 -41.506 20.435 1.00 32.06 99 ASP A C 1
ATOM 730 O O . ASP A 1 99 ? 21.985 -41.546 19.557 1.00 32.06 99 ASP A O 1
ATOM 734 N N . PRO A 1 100 ? 23.996 -40.812 20.242 1.00 47.31 100 PRO A N 1
ATOM 735 C CA . PRO A 1 100 ? 24.014 -39.506 19.589 1.00 47.31 100 PRO A CA 1
ATOM 736 C C . PRO A 1 100 ? 24.936 -39.420 18.354 1.00 47.31 100 PRO A C 1
ATOM 738 O O . PRO A 1 100 ? 25.784 -40.277 18.119 1.00 47.31 100 PRO A O 1
ATOM 741 N N . SER A 1 101 ? 24.867 -38.259 17.691 1.00 30.56 101 SER A N 1
ATOM 742 C CA . SER A 1 101 ? 25.931 -37.568 16.925 1.00 30.56 101 SER A CA 1
ATOM 743 C C . SER A 1 101 ? 25.762 -37.480 15.405 1.00 30.56 101 SER A C 1
ATOM 745 O O . SER A 1 101 ? 25.694 -38.497 14.726 1.00 30.56 101 SER A O 1
ATOM 747 N N . ALA A 1 102 ? 25.884 -36.223 14.940 1.00 30.97 102 ALA A N 1
ATOM 748 C CA . ALA A 1 102 ? 26.160 -35.727 13.581 1.00 30.97 102 ALA A CA 1
ATOM 749 C C . ALA A 1 102 ? 25.071 -36.039 12.531 1.00 30.97 102 ALA A C 1
ATOM 751 O O . ALA A 1 102 ? 24.548 -37.136 12.469 1.00 30.97 102 ALA A O 1
ATOM 752 N N . ASP A 1 103 ? 24.623 -35.120 11.683 1.00 29.66 103 ASP A N 1
ATOM 753 C CA . ASP A 1 103 ? 25.392 -34.218 10.828 1.00 29.66 103 ASP A CA 1
ATOM 754 C C . ASP A 1 103 ? 24.445 -33.138 10.244 1.00 29.66 103 ASP A C 1
ATOM 756 O O . ASP A 1 103 ? 23.224 -33.240 10.361 1.00 29.66 103 ASP A O 1
ATOM 760 N N . GLY A 1 104 ? 25.023 -32.083 9.674 1.00 31.47 104 GLY A N 1
ATOM 761 C CA . GLY A 1 104 ? 24.445 -30.766 9.413 1.00 31.47 104 GLY A CA 1
ATOM 762 C C . GLY A 1 104 ? 23.041 -30.684 8.805 1.00 31.47 104 GLY A C 1
ATOM 763 O O . GLY A 1 104 ? 22.725 -31.260 7.767 1.00 31.47 104 GLY A O 1
ATOM 764 N N . SER A 1 105 ? 22.229 -29.807 9.398 1.00 31.89 105 SER A N 1
ATOM 765 C CA . SER A 1 105 ? 21.063 -29.238 8.735 1.00 31.89 105 SER A CA 1
ATOM 766 C C . SER A 1 105 ? 21.537 -28.286 7.636 1.00 31.89 105 SER A C 1
ATOM 768 O O . SER A 1 105 ? 21.905 -27.140 7.900 1.00 31.89 105 SER A O 1
ATOM 770 N N . GLN A 1 106 ? 21.532 -28.773 6.398 1.00 34.28 106 GLN A N 1
ATOM 771 C CA . GLN A 1 106 ? 21.364 -27.910 5.238 1.00 34.28 106 GLN A CA 1
ATOM 772 C C . GLN A 1 106 ? 20.057 -27.131 5.443 1.00 34.28 106 GLN A C 1
ATOM 774 O O . GLN A 1 106 ? 18.992 -27.737 5.547 1.00 34.28 106 GLN A O 1
ATOM 779 N N . GLU A 1 107 ? 20.131 -25.801 5.531 1.00 40.28 107 GLU A N 1
ATOM 780 C CA . GLU A 1 107 ? 18.963 -24.951 5.304 1.00 40.28 107 GLU A CA 1
ATOM 781 C C . GLU A 1 107 ? 18.503 -25.208 3.866 1.00 40.28 107 GLU A C 1
ATOM 783 O O . GLU A 1 107 ? 19.058 -24.682 2.901 1.00 40.28 107 GLU A O 1
ATOM 788 N N . THR A 1 108 ? 17.510 -26.078 3.709 1.00 33.16 108 THR A N 1
ATOM 789 C CA . THR A 1 108 ? 16.709 -26.126 2.495 1.00 33.16 108 THR A CA 1
ATOM 790 C C . THR A 1 108 ? 16.048 -24.762 2.354 1.00 33.16 108 THR A C 1
ATOM 792 O O . THR A 1 108 ? 15.240 -24.389 3.204 1.00 33.16 108 THR A O 1
ATOM 795 N N . LEU A 1 109 ? 16.412 -24.016 1.306 1.00 46.06 109 LEU A N 1
ATOM 796 C CA . LEU A 1 109 ? 15.647 -22.872 0.811 1.00 46.06 109 LEU A CA 1
ATOM 797 C C . LEU A 1 109 ? 14.235 -23.379 0.517 1.00 46.06 109 LEU A C 1
ATOM 799 O O . LEU A 1 109 ? 13.985 -23.987 -0.518 1.00 46.06 109 LEU A O 1
ATOM 803 N N . GLN A 1 110 ? 13.358 -23.232 1.500 1.00 45.75 110 GLN A N 1
ATOM 804 C CA . GLN A 1 110 ? 11.984 -23.685 1.433 1.00 45.75 110 GLN A CA 1
ATOM 805 C C . GLN A 1 110 ? 11.277 -22.785 0.419 1.00 45.75 110 GLN A C 1
ATOM 807 O O . GLN A 1 110 ? 11.299 -21.561 0.570 1.00 45.75 110 GLN A O 1
ATOM 812 N N . GLU A 1 111 ? 10.735 -23.379 -0.648 1.00 48.38 111 GLU A N 1
ATOM 813 C CA . GLU A 1 111 ? 9.905 -22.655 -1.612 1.00 48.38 111 GLU A CA 1
ATOM 814 C C . GLU A 1 111 ? 8.802 -21.921 -0.831 1.00 48.38 111 GLU A C 1
ATOM 816 O O . GLU A 1 111 ? 8.202 -22.522 0.071 1.00 48.38 111 GLU A O 1
ATOM 821 N N . PRO A 1 112 ? 8.585 -20.615 -1.082 1.00 51.56 112 PRO A N 1
ATOM 822 C CA . PRO A 1 112 ? 7.571 -19.866 -0.360 1.00 51.56 112 PRO A CA 1
ATOM 823 C C . PRO A 1 112 ? 6.216 -20.545 -0.589 1.00 51.56 112 PRO A C 1
ATOM 825 O O . PRO A 1 112 ? 5.916 -20.931 -1.721 1.00 51.56 112 PRO A O 1
ATOM 828 N N . PRO A 1 113 ? 5.411 -20.748 0.462 1.00 59.38 113 PRO A N 1
ATOM 829 C CA . PRO A 1 113 ? 4.153 -21.453 0.308 1.00 59.38 113 PRO A CA 1
ATOM 830 C C . PRO A 1 113 ? 3.235 -20.655 -0.628 1.00 59.38 113 PRO A C 1
ATOM 832 O O . PRO A 1 113 ? 3.052 -19.456 -0.445 1.00 59.38 113 PRO A O 1
ATOM 835 N N . GLU A 1 114 ? 2.612 -21.322 -1.605 1.00 60.25 114 GLU A N 1
ATOM 836 C CA . GLU A 1 114 ? 1.620 -20.703 -2.511 1.00 60.25 114 GLU A CA 1
ATOM 837 C C . GLU A 1 114 ? 0.346 -20.242 -1.773 1.00 60.25 114 GLU A C 1
ATOM 839 O O . GLU A 1 114 ? -0.508 -19.558 -2.336 1.00 60.25 114 GLU A O 1
ATOM 844 N N . ARG A 1 115 ? 0.196 -20.625 -0.500 1.00 65.38 115 ARG A N 1
ATOM 845 C CA . ARG A 1 115 ? -0.912 -20.241 0.377 1.00 65.38 115 ARG A CA 1
ATOM 846 C C . ARG A 1 115 ? -0.377 -19.740 1.706 1.00 65.38 115 ARG A C 1
ATOM 848 O O . ARG A 1 115 ? 0.437 -20.414 2.340 1.00 65.38 115 ARG A O 1
ATOM 855 N N . CYS A 1 116 ? -0.903 -18.611 2.165 1.00 69.69 116 CYS A N 1
ATOM 856 C CA . CYS A 1 116 ? -0.555 -18.088 3.476 1.00 69.69 116 CYS A CA 1
ATOM 857 C C . CYS A 1 116 ? -1.214 -18.955 4.545 1.00 69.69 116 CYS A C 1
ATOM 859 O O . CYS A 1 116 ? -2.434 -19.066 4.637 1.00 69.69 116 CYS A O 1
ATOM 861 N N . SER A 1 117 ? -0.387 -19.660 5.310 1.00 53.97 117 SER A N 1
ATOM 862 C CA . SER A 1 117 ? -0.852 -20.644 6.281 1.00 53.97 117 SER A CA 1
ATOM 863 C C . SER A 1 117 ? -1.268 -19.927 7.557 1.00 53.97 117 SER A C 1
ATOM 865 O O . SER A 1 117 ? -0.462 -19.759 8.472 1.00 53.97 117 SER A O 1
ATOM 867 N N . LEU A 1 118 ? -2.530 -19.514 7.660 1.00 56.06 118 LEU A N 1
ATOM 868 C CA . LEU A 1 118 ? -2.992 -18.905 8.900 1.00 56.06 118 LEU A CA 1
ATOM 869 C C . LEU A 1 118 ? -3.177 -19.955 9.996 1.00 56.06 118 LEU A C 1
ATOM 871 O O . LEU A 1 118 ? -4.155 -20.701 10.080 1.00 56.06 118 LEU A O 1
ATOM 875 N N . ARG A 1 119 ? -2.217 -19.921 10.922 1.00 56.09 119 ARG A N 1
ATOM 876 C CA . ARG A 1 119 ? -2.474 -20.094 12.353 1.00 56.09 119 ARG A CA 1
ATOM 877 C C . ARG A 1 119 ? -3.754 -19.324 12.712 1.00 56.09 119 ARG A C 1
ATOM 879 O O . ARG A 1 119 ? -3.931 -18.212 12.243 1.00 56.09 119 ARG A O 1
ATOM 886 N N . LYS A 1 120 ? -4.621 -19.918 13.539 1.00 63.12 120 LYS A N 1
ATOM 887 C CA . LYS A 1 120 ? -5.868 -19.345 14.101 1.00 63.12 120 LYS A CA 1
ATOM 888 C C . LYS A 1 120 ? -6.004 -17.815 13.922 1.00 63.12 120 LYS A C 1
ATOM 890 O O . LYS A 1 120 ? -5.485 -17.064 14.743 1.00 63.12 120 LYS A O 1
ATOM 895 N N . CYS A 1 121 ? -6.720 -17.384 12.885 1.00 69.56 121 CYS A N 1
ATOM 896 C CA . CYS A 1 121 ? -7.049 -15.979 12.644 1.00 69.56 121 CYS A CA 1
ATOM 897 C C . CYS A 1 121 ? -8.206 -15.550 13.555 1.00 69.56 121 CYS A C 1
ATOM 899 O O . CYS A 1 121 ? -9.181 -16.286 13.722 1.00 69.56 121 CYS A O 1
ATOM 901 N N . GLN A 1 122 ? -8.098 -14.362 14.148 1.00 73.25 122 GLN A N 1
ATOM 902 C CA . GLN A 1 122 ? -9.237 -13.670 14.743 1.00 73.25 122 GLN A CA 1
ATOM 903 C C . GLN A 1 122 ? -9.368 -12.297 14.091 1.00 73.25 122 GLN A C 1
ATOM 905 O O . GLN A 1 122 ? -8.346 -11.660 13.859 1.00 73.25 122 GLN A O 1
ATOM 910 N N . PRO A 1 123 ? -10.585 -11.819 13.801 1.00 72.75 123 PRO A N 1
ATOM 911 C CA . PRO A 1 123 ? -10.762 -10.490 13.238 1.00 72.75 123 PRO A CA 1
ATOM 912 C C . PRO A 1 123 ? -10.277 -9.422 14.226 1.00 72.75 123 PRO A C 1
ATOM 914 O O . PRO A 1 123 ? -10.597 -9.443 15.421 1.00 72.75 123 PRO A O 1
ATOM 917 N N . GLY A 1 124 ? -9.479 -8.492 13.707 1.00 76.06 124 GLY A N 1
ATOM 918 C CA . GLY A 1 124 ? -9.017 -7.316 14.431 1.00 76.06 124 GLY A CA 1
ATOM 919 C C . GLY A 1 124 ? -10.148 -6.331 14.735 1.00 76.06 124 GLY A C 1
ATOM 920 O O . GLY A 1 124 ? -11.252 -6.424 14.200 1.00 76.06 124 GLY A O 1
ATOM 921 N N . LYS A 1 125 ? -9.891 -5.368 15.626 1.00 81.88 125 LYS A N 1
ATOM 922 C CA . LYS A 1 125 ? -10.870 -4.313 15.966 1.00 81.88 125 LYS A CA 1
ATOM 923 C C . LYS A 1 125 ? -10.551 -2.973 15.307 1.00 81.88 125 LYS A C 1
ATOM 925 O O . LYS A 1 125 ? -11.422 -2.103 15.271 1.00 81.88 125 LYS A O 1
ATOM 930 N N . LYS A 1 126 ? -9.313 -2.787 14.844 1.00 87.56 126 LYS A N 1
ATOM 931 C CA . LYS A 1 126 ? -8.793 -1.544 14.273 1.00 87.56 126 LYS A CA 1
ATOM 932 C C . LYS A 1 126 ? -9.143 -1.465 12.795 1.00 87.56 126 LYS A C 1
ATOM 934 O O . LYS A 1 126 ? -9.754 -0.482 12.374 1.00 87.56 126 LYS A O 1
ATOM 939 N N . MET A 1 127 ? -8.784 -2.500 12.036 1.00 87.12 127 MET A N 1
ATOM 940 C CA . MET A 1 127 ? -9.158 -2.639 10.632 1.00 87.12 127 MET A CA 1
ATOM 941 C C . MET A 1 127 ? -10.399 -3.532 10.540 1.00 87.12 127 MET A C 1
ATOM 943 O O . MET A 1 127 ? -10.334 -4.723 10.825 1.00 87.12 127 MET A O 1
ATOM 947 N N . ARG A 1 128 ? -11.546 -2.941 10.197 1.00 81.88 128 ARG A N 1
ATOM 948 C CA . ARG A 1 128 ? -12.854 -3.610 10.108 1.00 81.88 128 ARG A CA 1
ATOM 949 C C . ARG A 1 128 ? -13.203 -3.872 8.648 1.00 81.88 128 ARG A C 1
ATOM 951 O O . ARG A 1 128 ? -14.112 -3.252 8.104 1.00 81.88 128 ARG A O 1
ATOM 958 N N . LEU A 1 129 ? -12.419 -4.728 8.016 1.00 80.06 129 LEU A N 1
ATOM 959 C CA . LEU A 1 129 ? -12.676 -5.163 6.651 1.00 80.06 129 LEU A CA 1
ATOM 960 C C . LEU A 1 129 ? -13.778 -6.232 6.648 1.00 80.06 129 LEU A C 1
ATOM 962 O O . LEU A 1 129 ? -13.991 -6.891 7.667 1.00 80.06 129 LEU A O 1
ATOM 966 N N . VAL A 1 130 ? -14.486 -6.365 5.529 1.00 80.38 130 VAL A N 1
ATOM 967 C CA . VAL A 1 130 ? -15.571 -7.340 5.368 1.00 80.38 130 VAL A CA 1
ATOM 968 C C . VAL A 1 130 ? -15.102 -8.465 4.458 1.00 80.38 130 VAL A C 1
ATOM 970 O O . VAL A 1 130 ? -14.528 -8.211 3.396 1.00 80.38 130 VAL A O 1
ATOM 973 N N . ASP A 1 131 ? -15.318 -9.695 4.908 1.00 80.50 131 ASP A N 1
ATOM 974 C CA . ASP A 1 131 ? -14.889 -10.904 4.213 1.00 80.50 131 ASP A CA 1
ATOM 975 C C . ASP A 1 131 ? -15.559 -11.011 2.835 1.00 80.50 131 ASP A C 1
ATOM 977 O O . ASP A 1 131 ? -16.670 -10.533 2.624 1.00 80.50 131 ASP A O 1
ATOM 981 N N . GLY A 1 132 ? -14.834 -11.570 1.865 1.00 78.44 132 GLY A N 1
ATOM 982 C CA . GLY A 1 132 ? -15.269 -11.723 0.477 1.00 78.44 132 GLY A CA 1
ATOM 983 C C . GLY A 1 132 ? -15.408 -10.415 -0.322 1.00 78.44 132 GLY A C 1
ATOM 984 O O . GLY A 1 132 ? -15.597 -10.478 -1.536 1.00 78.44 132 GLY A O 1
ATOM 985 N N . ARG A 1 133 ? -15.313 -9.229 0.301 1.00 83.38 133 ARG A N 1
ATOM 986 C CA . ARG A 1 133 ? -15.394 -7.953 -0.426 1.00 83.38 133 ARG A CA 1
ATOM 987 C C . ARG A 1 133 ? -14.105 -7.673 -1.202 1.00 83.38 133 ARG A C 1
ATOM 989 O O . ARG A 1 133 ? -12.992 -7.895 -0.712 1.00 83.38 133 ARG A O 1
ATOM 996 N N . THR A 1 134 ? -14.265 -7.093 -2.391 1.00 90.88 134 THR A N 1
ATOM 997 C CA . THR A 1 134 ? -13.164 -6.572 -3.207 1.00 90.88 134 THR A CA 1
ATOM 998 C C . THR A 1 134 ? -13.088 -5.052 -3.109 1.00 90.88 134 THR A C 1
ATOM 1000 O O . THR A 1 134 ? -13.995 -4.316 -3.489 1.00 90.88 134 THR A O 1
ATOM 1003 N N . TYR A 1 135 ? -11.952 -4.559 -2.629 1.00 91.25 135 TYR A N 1
ATOM 1004 C CA . TYR A 1 135 ? -11.634 -3.145 -2.520 1.00 91.25 135 TYR A CA 1
ATOM 1005 C C . TYR A 1 135 ? -10.745 -2.719 -3.688 1.00 91.25 135 TYR A C 1
ATOM 1007 O O . TYR A 1 135 ? -9.610 -3.175 -3.815 1.00 91.25 135 TYR A O 1
ATOM 1015 N N . ARG A 1 136 ? -11.243 -1.813 -4.532 1.00 94.81 136 ARG A N 1
ATOM 1016 C CA . ARG A 1 136 ? -10.485 -1.294 -5.677 1.00 94.81 136 ARG A CA 1
ATOM 1017 C C . ARG A 1 136 ? -9.677 -0.058 -5.297 1.00 94.81 136 ARG A C 1
ATOM 1019 O O . ARG A 1 136 ? -10.193 0.847 -4.636 1.00 94.81 136 ARG A O 1
ATOM 1026 N N . TYR A 1 137 ? -8.428 -0.012 -5.740 1.00 96.25 137 TYR A N 1
ATOM 1027 C CA . TYR A 1 137 ? -7.515 1.106 -5.536 1.00 96.25 137 TYR A CA 1
ATOM 1028 C C . TYR A 1 137 ? -6.876 1.532 -6.849 1.00 96.25 137 TYR A C 1
ATOM 1030 O O . TYR A 1 137 ? -6.563 0.708 -7.699 1.00 96.25 137 TYR A O 1
ATOM 1038 N N . HIS A 1 138 ? -6.621 2.826 -6.958 1.00 97.25 138 HIS A N 1
ATOM 1039 C CA . HIS A 1 138 ? -5.815 3.418 -8.005 1.00 97.25 138 HIS A CA 1
ATOM 1040 C C . HIS A 1 138 ? -4.464 3.828 -7.413 1.00 97.25 138 HIS A C 1
ATOM 1042 O O . HIS A 1 138 ? -4.399 4.566 -6.420 1.00 97.25 138 HIS A O 1
ATOM 1048 N N . TYR A 1 139 ? -3.388 3.307 -7.991 1.00 96.06 139 TYR A N 1
ATOM 1049 C CA . TYR A 1 139 ? -2.018 3.522 -7.551 1.00 96.06 139 TYR A CA 1
ATOM 1050 C C . TYR A 1 139 ? -1.242 4.328 -8.581 1.00 96.06 139 TYR A C 1
ATOM 1052 O O . TYR A 1 139 ? -1.131 3.931 -9.736 1.00 96.06 139 TYR A O 1
ATOM 1060 N N . VAL A 1 140 ? -0.626 5.419 -8.134 1.00 95.12 140 VAL A N 1
ATOM 1061 C CA . VAL A 1 140 ? 0.257 6.244 -8.955 1.00 95.12 140 VAL A CA 1
ATOM 1062 C C . VAL A 1 140 ? 1.567 6.456 -8.222 1.00 95.12 140 VAL A C 1
ATOM 1064 O O . VAL A 1 140 ? 1.589 6.895 -7.073 1.00 95.12 140 VAL A O 1
ATOM 1067 N N . THR A 1 141 ? 2.682 6.213 -8.900 1.00 91.44 141 THR A N 1
ATOM 1068 C CA . THR A 1 141 ? 4.006 6.560 -8.387 1.00 91.44 141 THR A CA 1
ATOM 1069 C C . THR A 1 141 ? 4.826 7.302 -9.419 1.00 91.44 141 THR A C 1
ATOM 1071 O O . THR A 1 141 ? 4.753 7.035 -10.619 1.00 91.44 141 THR A O 1
ATOM 1074 N N . LYS A 1 142 ? 5.612 8.258 -8.933 1.00 89.81 142 LYS A N 1
ATOM 1075 C CA . LYS A 1 142 ? 6.593 9.003 -9.713 1.00 89.81 142 LYS A CA 1
ATOM 1076 C C . LYS A 1 142 ? 7.909 8.987 -8.964 1.00 89.81 142 LYS A C 1
ATOM 1078 O O . LYS A 1 142 ? 7.979 9.433 -7.821 1.00 89.81 142 LYS A O 1
ATOM 1083 N N . SER A 1 143 ? 8.948 8.494 -9.622 1.00 86.44 143 SER A N 1
ATOM 1084 C CA . SER A 1 143 ? 10.317 8.537 -9.126 1.00 86.44 143 SER A CA 1
ATOM 1085 C C . SER A 1 143 ? 11.166 9.365 -10.075 1.00 86.44 143 SER A C 1
ATOM 1087 O O . SER A 1 143 ? 11.235 9.070 -11.267 1.00 86.44 143 SER A O 1
ATOM 1089 N N . MET A 1 144 ? 11.810 10.407 -9.555 1.00 83.50 144 MET A N 1
ATOM 1090 C CA . MET A 1 144 ? 12.729 11.251 -10.310 1.00 83.50 144 MET A CA 1
ATOM 1091 C C . MET A 1 144 ? 14.142 11.079 -9.769 1.00 83.50 144 MET A C 1
ATOM 1093 O O . MET A 1 144 ? 14.398 11.347 -8.597 1.00 83.50 144 MET A O 1
ATOM 1097 N N . THR A 1 145 ? 15.063 10.680 -10.644 1.00 81.25 145 THR A N 1
ATOM 1098 C CA . THR A 1 145 ? 16.500 10.648 -10.356 1.00 81.25 145 THR A CA 1
ATOM 1099 C C . THR A 1 145 ? 17.194 11.751 -11.138 1.00 81.25 145 THR A C 1
ATOM 1101 O O . THR A 1 145 ? 17.102 11.795 -12.369 1.00 81.25 145 THR A O 1
ATOM 1104 N N . GLN A 1 146 ? 17.916 12.619 -10.430 1.00 76.81 146 GLN A N 1
ATOM 1105 C CA . GLN A 1 146 ? 18.724 13.673 -11.034 1.00 76.81 146 GLN A CA 1
ATOM 1106 C C . GLN A 1 146 ? 20.214 13.409 -10.818 1.00 76.81 146 GLN A C 1
ATOM 1108 O O . GLN A 1 146 ? 20.691 13.351 -9.682 1.00 76.81 146 GLN A O 1
ATOM 1113 N N . ALA A 1 147 ? 20.957 13.311 -11.921 1.00 72.44 147 ALA A N 1
ATOM 1114 C CA . ALA A 1 147 ? 22.413 13.289 -11.891 1.00 72.44 147 ALA A CA 1
ATOM 1115 C C . ALA A 1 147 ? 22.947 14.722 -12.012 1.00 72.44 147 ALA A C 1
ATOM 1117 O O . ALA A 1 147 ? 22.894 15.344 -13.076 1.00 72.44 147 ALA A O 1
ATOM 1118 N N . SER A 1 148 ? 23.483 15.248 -10.914 1.00 63.97 148 SER A N 1
ATOM 1119 C CA . SER A 1 148 ? 24.172 16.539 -10.919 1.00 63.97 148 SER A CA 1
ATOM 1120 C C . SER A 1 148 ? 25.547 16.366 -11.591 1.00 63.97 148 SER A C 1
ATOM 1122 O O . SER A 1 148 ? 26.377 15.598 -11.115 1.00 63.97 148 SER A O 1
ATOM 1124 N N . GLY A 1 149 ? 25.811 17.036 -12.717 1.00 64.69 149 GLY A N 1
ATOM 1125 C CA . GLY A 1 149 ? 27.053 16.875 -13.492 1.00 64.69 149 GLY A CA 1
ATOM 1126 C C . GLY A 1 149 ? 27.207 17.910 -14.614 1.00 64.69 149 GLY A C 1
ATOM 1127 O O . GLY A 1 149 ? 26.417 18.843 -14.709 1.00 64.69 149 GLY A O 1
ATOM 1128 N N . SER A 1 150 ? 28.220 17.759 -15.479 1.00 59.22 150 SER A N 1
ATOM 1129 C CA . SER A 1 150 ? 28.448 18.654 -16.635 1.00 59.22 150 SER A CA 1
ATOM 1130 C C . SER A 1 150 ? 27.340 18.595 -17.695 1.00 59.22 150 SER A C 1
ATOM 1132 O O . SER A 1 150 ? 27.241 19.492 -18.527 1.00 59.22 150 SER A O 1
ATOM 1134 N N . SER A 1 151 ? 26.510 17.553 -17.647 1.00 64.81 151 SER A N 1
ATOM 1135 C CA . SER A 1 151 ? 25.322 17.362 -18.476 1.00 64.81 151 SER A CA 1
ATOM 1136 C C . SER A 1 151 ? 24.210 16.829 -17.567 1.00 64.81 151 SER A C 1
ATOM 1138 O O . SER A 1 151 ? 24.151 15.617 -17.346 1.00 64.81 151 SER A O 1
ATOM 1140 N N . PRO A 1 152 ? 23.404 17.707 -16.939 1.00 66.56 152 PRO A N 1
ATOM 1141 C CA . PRO A 1 152 ? 22.321 17.262 -16.076 1.00 66.56 152 PRO A CA 1
ATOM 1142 C C . PRO A 1 152 ? 21.315 16.477 -16.918 1.00 66.56 152 PRO A C 1
ATOM 1144 O O . PRO A 1 152 ? 20.780 16.989 -17.904 1.00 66.56 152 PRO A O 1
ATOM 1147 N N . SER A 1 153 ? 21.097 15.226 -16.526 1.00 72.88 153 SER A N 1
ATOM 1148 C CA . SER A 1 153 ? 20.062 14.359 -17.080 1.00 72.88 153 SER A CA 1
ATOM 1149 C C . SER A 1 153 ? 19.104 13.992 -15.958 1.00 72.88 153 SER A C 1
ATOM 1151 O O . SER A 1 153 ? 19.527 13.707 -14.831 1.00 72.88 153 SER A O 1
ATOM 1153 N N . ASN A 1 154 ? 17.813 14.038 -16.271 1.00 81.94 154 ASN A N 1
ATOM 1154 C CA . ASN A 1 154 ? 16.769 13.584 -15.366 1.00 81.94 154 ASN A CA 1
ATOM 1155 C C . ASN A 1 154 ? 16.159 12.319 -15.959 1.00 81.94 154 ASN A C 1
ATOM 1157 O O . ASN A 1 154 ? 15.871 12.257 -17.155 1.00 81.94 154 ASN A O 1
ATOM 1161 N N . THR A 1 155 ? 15.973 11.312 -15.117 1.00 84.00 155 THR A N 1
ATOM 1162 C CA . THR A 1 155 ? 15.191 10.122 -15.452 1.00 84.00 155 THR A CA 1
ATOM 1163 C C . THR A 1 155 ? 13.968 10.112 -14.553 1.00 84.00 155 THR A C 1
ATOM 1165 O O . THR A 1 155 ? 14.109 10.203 -13.331 1.00 84.00 155 THR A O 1
ATOM 1168 N N . VAL A 1 156 ? 12.783 10.041 -15.154 1.00 87.81 156 VAL A N 1
ATOM 1169 C CA . VAL A 1 156 ? 11.502 9.987 -14.450 1.00 87.81 156 VAL A CA 1
ATOM 1170 C C . VAL A 1 156 ? 10.811 8.679 -14.796 1.00 87.81 156 VAL A C 1
ATOM 1172 O O . VAL A 1 156 ? 10.496 8.429 -15.958 1.00 87.81 156 VAL A O 1
ATOM 1175 N N . LEU A 1 157 ? 10.562 7.867 -13.778 1.00 87.19 157 LEU A N 1
ATOM 1176 C CA . LEU A 1 157 ? 9.745 6.665 -13.853 1.00 87.19 157 LEU A CA 1
ATOM 1177 C C . LEU A 1 157 ? 8.350 6.992 -13.328 1.00 87.19 157 LEU A C 1
ATOM 1179 O O . LEU A 1 157 ? 8.221 7.473 -12.202 1.00 87.19 157 LEU A O 1
ATOM 1183 N N . THR A 1 158 ? 7.327 6.721 -14.130 1.00 90.88 158 THR A N 1
ATOM 1184 C CA . THR A 1 158 ? 5.919 6.826 -13.742 1.00 90.88 158 THR A CA 1
ATOM 1185 C C . THR A 1 158 ? 5.281 5.450 -13.843 1.00 90.88 158 THR A C 1
ATOM 1187 O O . THR A 1 158 ? 5.449 4.765 -14.853 1.00 90.88 158 THR A O 1
ATOM 1190 N N . MET A 1 159 ? 4.564 5.046 -12.798 1.00 92.12 159 MET A N 1
ATOM 1191 C CA . MET A 1 159 ? 3.657 3.905 -12.871 1.00 92.12 159 MET A CA 1
ATOM 1192 C C . MET A 1 159 ? 2.265 4.345 -12.452 1.00 92.12 159 MET A C 1
ATOM 1194 O O . MET A 1 159 ? 2.123 5.118 -11.503 1.00 92.12 159 MET A O 1
ATOM 1198 N N . ASP A 1 160 ? 1.274 3.835 -13.160 1.00 94.62 160 ASP A N 1
ATOM 1199 C CA . ASP A 1 160 ? -0.143 4.114 -12.959 1.00 94.62 160 ASP A CA 1
ATOM 1200 C C . ASP A 1 160 ? -0.883 2.782 -13.121 1.00 94.62 160 ASP A C 1
ATOM 1202 O O . ASP A 1 160 ? -0.714 2.114 -14.146 1.00 94.62 160 ASP A O 1
ATOM 1206 N N . ALA A 1 161 ? -1.564 2.335 -12.066 1.00 95.75 161 ALA A N 1
ATOM 1207 C CA . ALA A 1 161 ? -2.131 0.996 -11.973 1.00 95.75 161 ALA A CA 1
ATOM 1208 C C . ALA A 1 161 ? -3.483 0.974 -11.258 1.00 95.75 161 ALA A C 1
ATOM 1210 O O . ALA A 1 161 ? -3.652 1.612 -10.216 1.00 95.75 161 ALA A O 1
ATOM 1211 N N . ASP A 1 162 ? -4.388 0.132 -11.753 1.00 97.06 162 ASP A N 1
ATOM 1212 C CA . ASP A 1 162 ? -5.623 -0.233 -11.066 1.00 97.06 162 ASP A CA 1
ATOM 1213 C C . ASP A 1 162 ? -5.450 -1.581 -10.366 1.00 97.06 162 ASP A C 1
ATOM 1215 O O . ASP A 1 162 ? -4.924 -2.551 -10.923 1.00 97.06 162 ASP A O 1
ATOM 1219 N N . LEU A 1 163 ? -5.867 -1.625 -9.107 1.00 97.19 163 LEU A N 1
ATOM 1220 C CA . LEU A 1 163 ? -5.621 -2.722 -8.189 1.00 97.19 163 LEU A CA 1
ATOM 1221 C C . LEU A 1 163 ? -6.941 -3.206 -7.597 1.00 97.19 163 LEU A C 1
ATOM 1223 O O . LEU A 1 163 ? -7.730 -2.402 -7.099 1.00 97.19 163 LEU A O 1
ATOM 1227 N N . ALA A 1 164 ? -7.133 -4.518 -7.555 1.00 95.94 164 ALA A N 1
ATOM 1228 C CA . ALA A 1 164 ? -8.221 -5.159 -6.833 1.00 95.94 164 ALA A CA 1
ATOM 1229 C C . ALA A 1 164 ? -7.658 -5.899 -5.617 1.00 95.94 164 ALA A C 1
ATOM 1231 O O . ALA A 1 164 ? -6.795 -6.766 -5.748 1.00 95.94 164 ALA A O 1
ATOM 1232 N N . LEU A 1 165 ? -8.131 -5.530 -4.428 1.00 94.06 165 LEU A N 1
ATOM 1233 C CA . LEU A 1 165 ? -7.762 -6.155 -3.166 1.00 94.06 165 LEU A CA 1
ATOM 1234 C C . LEU A 1 165 ? -8.963 -6.909 -2.594 1.00 94.06 165 LEU A C 1
ATOM 1236 O O . LEU A 1 165 ? -9.880 -6.290 -2.061 1.00 94.06 165 LEU A O 1
ATOM 1240 N N . THR A 1 166 ? -8.949 -8.231 -2.680 1.00 91.50 166 THR A N 1
ATOM 1241 C CA . THR A 1 166 ? -10.047 -9.093 -2.227 1.00 91.50 166 THR A CA 1
ATOM 1242 C C . THR A 1 166 ? -9.721 -9.704 -0.871 1.00 91.50 166 THR A C 1
ATOM 1244 O O . THR A 1 166 ? -8.637 -10.261 -0.692 1.00 91.50 166 THR A O 1
ATOM 1247 N N . LEU A 1 167 ? -10.648 -9.632 0.089 1.00 88.25 167 LEU A N 1
ATOM 1248 C CA . LEU A 1 167 ? -10.542 -10.437 1.309 1.00 88.25 167 LEU A CA 1
ATOM 1249 C C . LEU A 1 167 ? -11.045 -11.838 1.031 1.00 88.25 167 LEU A C 1
ATOM 1251 O O . LEU A 1 167 ? -12.222 -12.033 0.761 1.00 88.25 167 LEU A O 1
ATOM 1255 N N . LEU A 1 168 ? -10.164 -12.818 1.155 1.00 86.62 168 LEU A N 1
ATOM 1256 C CA . LEU A 1 168 ? -10.550 -14.220 1.069 1.00 86.62 168 LEU A CA 1
ATOM 1257 C C . LEU A 1 168 ? -11.111 -14.708 2.409 1.00 86.62 168 LEU A C 1
ATOM 1259 O O . LEU A 1 168 ? -12.059 -15.483 2.443 1.00 86.62 168 LEU A O 1
ATOM 1263 N N . THR A 1 169 ? -10.520 -14.242 3.511 1.00 81.88 169 THR A N 1
ATOM 1264 C CA . THR A 1 169 ? -10.971 -14.486 4.889 1.00 81.88 169 THR A CA 1
ATOM 1265 C C . THR A 1 169 ? -10.623 -13.279 5.765 1.00 81.88 169 THR A C 1
ATOM 1267 O O . THR A 1 169 ? -9.850 -12.417 5.341 1.00 81.88 169 THR A O 1
ATOM 1270 N N . ALA A 1 170 ? -11.076 -13.269 7.022 1.00 77.81 170 ALA A N 1
ATOM 1271 C CA . ALA A 1 170 ? -10.762 -12.228 8.007 1.00 77.81 170 ALA A CA 1
ATOM 1272 C C . ALA A 1 170 ? -9.267 -11.871 8.190 1.00 77.81 170 ALA A C 1
ATOM 1274 O O . ALA A 1 170 ? -8.978 -10.810 8.747 1.00 77.81 170 ALA A O 1
ATOM 1275 N N . CYS A 1 171 ? -8.318 -12.720 7.765 1.00 82.00 171 CYS A N 1
ATOM 1276 C CA . CYS A 1 171 ? -6.888 -12.382 7.778 1.00 82.00 171 CYS A CA 1
ATOM 1277 C C . CYS A 1 171 ? -6.127 -12.757 6.492 1.00 82.00 171 CYS A C 1
ATOM 1279 O O . CYS A 1 171 ? -4.902 -12.638 6.468 1.00 82.00 171 CYS A O 1
ATOM 1281 N N . GLU A 1 172 ? -6.794 -13.237 5.439 1.00 87.69 172 GLU A N 1
ATOM 1282 C CA . GLU A 1 172 ? -6.149 -13.584 4.163 1.00 87.69 172 GLU A CA 1
ATOM 1283 C C . GLU A 1 172 ? -6.676 -12.670 3.062 1.00 87.69 172 GLU A C 1
ATOM 1285 O O . GLU A 1 172 ? -7.884 -12.578 2.838 1.00 87.69 172 GLU A O 1
ATOM 1290 N N . MET A 1 173 ? -5.756 -12.015 2.360 1.00 90.44 173 MET A N 1
ATOM 1291 C CA . MET A 1 173 ? -6.060 -11.104 1.267 1.00 90.44 173 MET A CA 1
ATOM 1292 C C . MET A 1 173 ? -5.365 -11.529 -0.018 1.00 90.44 173 MET A C 1
ATOM 1294 O O . MET A 1 173 ? -4.285 -12.123 -0.005 1.00 90.44 173 MET A O 1
ATOM 1298 N N . GLU A 1 174 ? -5.972 -11.149 -1.133 1.00 94.25 174 GLU A N 1
ATOM 1299 C CA . GLU A 1 174 ? -5.437 -11.325 -2.473 1.00 94.25 174 GLU A CA 1
ATOM 1300 C C . GLU A 1 174 ? -5.379 -9.974 -3.191 1.00 94.25 174 GLU A C 1
ATOM 1302 O O . GLU A 1 174 ? -6.378 -9.266 -3.287 1.00 94.25 174 GLU A O 1
ATOM 1307 N N . LEU A 1 175 ? -4.193 -9.607 -3.680 1.00 96.69 175 LEU A N 1
ATOM 1308 C CA . LEU A 1 175 ? -3.963 -8.428 -4.508 1.00 96.69 175 LEU A CA 1
ATOM 1309 C C . LEU A 1 175 ? -3.819 -8.841 -5.974 1.00 96.69 175 LEU A C 1
ATOM 1311 O O . LEU A 1 175 ? -2.907 -9.592 -6.330 1.00 96.69 175 LEU A O 1
ATOM 1315 N N . VAL A 1 176 ? -4.653 -8.262 -6.828 1.00 97.25 176 VAL A N 1
ATOM 1316 C CA . VAL A 1 176 ? -4.590 -8.373 -8.287 1.00 97.25 176 VAL A CA 1
ATOM 1317 C C . VAL A 1 176 ? -4.268 -7.005 -8.877 1.00 97.25 176 VAL A C 1
ATOM 1319 O O . VAL A 1 176 ? -4.859 -5.997 -8.495 1.00 97.25 176 VAL A O 1
ATOM 1322 N N . VAL A 1 177 ? -3.325 -6.969 -9.819 1.00 97.25 177 VAL A N 1
ATOM 1323 C CA . VAL A 1 177 ? -3.077 -5.794 -10.664 1.00 97.25 177 VAL A CA 1
ATOM 1324 C C . VAL A 1 177 ? -3.922 -5.967 -11.921 1.00 97.25 177 VAL A C 1
ATOM 1326 O O . VAL A 1 177 ? -3.639 -6.849 -12.728 1.00 97.25 177 VAL A O 1
ATOM 1329 N N . GLU A 1 178 ? -4.976 -5.170 -12.064 1.00 95.31 178 GLU A N 1
ATOM 1330 C CA . GLU A 1 178 ? -5.944 -5.302 -13.161 1.00 95.31 178 GLU A CA 1
ATOM 1331 C C . GLU A 1 178 ? -5.453 -4.609 -14.428 1.00 95.31 178 GLU A C 1
ATOM 1333 O O . GLU A 1 178 ? -5.578 -5.129 -15.537 1.00 95.31 178 GLU A O 1
ATOM 1338 N N . SER A 1 179 ? -4.863 -3.431 -14.251 1.00 94.38 179 SER A N 1
ATOM 1339 C CA . SER A 1 179 ? -4.285 -2.625 -15.315 1.00 94.38 179 SER A CA 1
ATOM 1340 C C . SER A 1 179 ? -3.009 -1.968 -14.789 1.00 94.38 179 SER A C 1
ATOM 1342 O O . SER A 1 179 ? -2.907 -1.650 -13.604 1.00 94.38 179 SER A O 1
ATOM 1344 N N . VAL A 1 180 ? -1.999 -1.801 -15.645 1.00 95.06 180 VAL A N 1
ATOM 1345 C CA . VAL A 1 180 ? -0.806 -1.023 -15.292 1.00 95.06 180 VAL A CA 1
ATOM 1346 C C . VAL A 1 180 ? -0.131 -0.445 -16.526 1.00 95.06 180 VAL A C 1
ATOM 1348 O O . VAL A 1 180 ? 0.086 -1.132 -17.526 1.00 95.06 180 VAL A O 1
ATOM 1351 N N . SER A 1 181 ? 0.259 0.819 -16.426 1.00 93.56 181 SER A N 1
ATOM 1352 C CA . SER A 1 181 ? 1.148 1.493 -17.361 1.00 93.56 181 SER A CA 1
ATOM 1353 C C . SER A 1 181 ? 2.463 1.836 -16.664 1.00 93.56 181 SER A C 1
ATOM 1355 O O . SER A 1 181 ? 2.489 2.267 -15.510 1.00 93.56 181 SER A O 1
ATOM 1357 N N . VAL A 1 182 ? 3.574 1.587 -17.358 1.00 91.12 182 VAL A N 1
ATOM 1358 C CA . VAL A 1 182 ? 4.926 1.871 -16.868 1.00 91.12 182 VAL A CA 1
ATOM 1359 C C . VAL A 1 182 ? 5.644 2.690 -17.926 1.00 91.12 182 VAL A C 1
ATOM 1361 O O . VAL A 1 182 ? 5.915 2.204 -19.026 1.00 91.12 182 VAL A O 1
ATOM 1364 N N . GLU A 1 183 ? 5.967 3.930 -17.581 1.00 90.31 183 GLU A N 1
ATOM 1365 C CA . GLU A 1 183 ? 6.623 4.876 -18.474 1.00 90.31 183 GLU A CA 1
ATOM 1366 C C . GLU A 1 183 ? 7.925 5.364 -17.850 1.00 90.31 183 GLU A C 1
ATOM 1368 O O . GLU A 1 183 ? 7.943 5.928 -16.755 1.00 90.31 183 GLU A O 1
ATOM 1373 N N . THR A 1 184 ? 9.034 5.174 -18.562 1.00 88.00 184 THR A N 1
ATOM 1374 C CA . THR A 1 184 ? 10.310 5.800 -18.206 1.00 88.00 184 THR A CA 1
ATOM 1375 C C . THR A 1 184 ? 10.612 6.887 -19.214 1.00 88.00 184 THR A C 1
ATOM 1377 O O . THR A 1 184 ? 10.759 6.597 -20.397 1.00 88.00 184 THR A O 1
ATOM 1380 N N . SER A 1 185 ? 10.723 8.126 -18.747 1.00 87.62 185 SER A N 1
ATOM 1381 C CA . SER A 1 185 ? 11.142 9.259 -19.565 1.00 87.62 185 SER A CA 1
ATOM 1382 C C . SER A 1 185 ? 12.539 9.715 -19.166 1.00 87.62 185 SER A C 1
ATOM 1384 O O . SER A 1 185 ? 12.849 9.874 -17.980 1.00 87.62 185 SER A O 1
ATOM 1386 N N . ARG A 1 186 ? 13.399 9.921 -20.160 1.00 84.06 186 ARG A N 1
ATOM 1387 C CA . ARG A 1 186 ? 14.729 10.500 -19.973 1.00 84.06 186 ARG A CA 1
ATOM 1388 C C . ARG A 1 186 ? 14.786 11.849 -20.673 1.00 84.06 186 ARG A C 1
ATOM 1390 O O . ARG A 1 186 ? 14.441 11.951 -21.846 1.00 84.06 186 ARG A O 1
ATOM 1397 N N . SER A 1 187 ? 15.228 12.874 -19.952 1.00 77.12 187 SER A N 1
ATOM 1398 C CA . SER A 1 187 ? 15.489 14.196 -20.518 1.00 77.12 187 SER A CA 1
ATOM 1399 C C . SER A 1 187 ? 16.976 14.518 -20.401 1.00 77.12 187 SER A C 1
ATOM 1401 O O . SER A 1 187 ? 17.478 14.728 -19.288 1.00 77.12 187 SER A O 1
ATOM 1403 N N . ASP A 1 188 ? 17.659 14.591 -21.540 1.00 71.75 188 ASP A N 1
ATOM 1404 C CA . ASP A 1 188 ? 19.035 15.074 -21.633 1.00 71.75 188 ASP A CA 1
ATOM 1405 C C . ASP A 1 188 ? 19.044 16.548 -22.088 1.00 71.75 188 ASP A C 1
ATOM 1407 O O . ASP A 1 188 ? 18.116 17.030 -22.740 1.00 71.75 188 ASP A O 1
ATOM 1411 N N . SER A 1 189 ? 20.111 17.291 -21.772 1.00 62.06 189 SER A N 1
ATOM 1412 C CA . SER A 1 189 ? 20.234 18.736 -22.063 1.00 62.06 189 SER A CA 1
ATOM 1413 C C . SER A 1 189 ? 20.144 19.110 -23.561 1.00 62.06 189 SER A C 1
ATOM 1415 O O . SER A 1 189 ? 20.145 20.294 -23.890 1.00 62.06 189 SER A O 1
ATOM 1417 N N . GLY A 1 190 ? 20.095 18.117 -24.459 1.00 59.88 190 GLY A N 1
ATOM 1418 C CA . GLY A 1 190 ? 20.007 18.250 -25.917 1.00 59.88 190 GLY A CA 1
ATOM 1419 C C . GLY A 1 190 ? 18.593 18.172 -26.510 1.00 59.88 190 GLY A C 1
ATOM 1420 O O . GLY A 1 190 ? 18.458 18.360 -27.714 1.00 59.88 190 GLY A O 1
ATOM 1421 N N . GLY A 1 191 ? 17.551 17.952 -25.697 1.00 58.47 191 GLY A N 1
ATOM 1422 C CA . GLY A 1 191 ? 16.152 18.158 -26.101 1.00 58.47 191 GLY A CA 1
ATOM 1423 C C . GLY A 1 191 ? 15.395 16.958 -26.684 1.00 58.47 191 GLY A C 1
ATOM 1424 O O . GLY A 1 191 ? 14.220 17.118 -27.004 1.00 58.47 191 GLY A O 1
ATOM 1425 N N . GLU A 1 192 ? 15.994 15.770 -26.789 1.00 58.81 192 GLU A N 1
ATOM 1426 C CA . GLU A 1 192 ? 15.238 14.550 -27.103 1.00 58.81 192 GLU A CA 1
ATOM 1427 C C . GLU A 1 192 ? 14.710 13.916 -25.808 1.00 58.81 192 GLU A C 1
ATOM 1429 O O . GLU A 1 192 ? 15.473 13.572 -24.904 1.00 58.81 192 GLU A O 1
ATOM 1434 N N . GLN A 1 193 ? 13.381 13.834 -25.705 1.00 68.62 193 GLN A N 1
ATOM 1435 C CA . GLN A 1 193 ? 12.680 13.124 -24.642 1.00 68.62 193 GLN A CA 1
ATOM 1436 C C . GLN A 1 193 ? 12.378 11.713 -25.144 1.00 68.62 193 GLN A C 1
ATOM 1438 O O . GLN A 1 193 ? 11.486 11.520 -25.970 1.00 68.62 193 GLN A O 1
ATOM 1443 N N . GLU A 1 194 ? 13.128 10.733 -24.653 1.00 76.12 194 GLU A N 1
ATOM 1444 C CA . GLU A 1 194 ? 12.869 9.325 -24.943 1.00 76.12 194 GLU A CA 1
ATOM 1445 C C . GLU A 1 194 ? 11.918 8.761 -23.888 1.00 76.12 194 GLU A C 1
ATOM 1447 O O . GLU A 1 194 ? 12.213 8.826 -22.691 1.00 76.12 194 GLU A O 1
ATOM 1452 N N . THR A 1 195 ? 10.787 8.206 -24.332 1.00 78.06 195 THR A N 1
ATOM 1453 C CA . THR A 1 195 ? 9.861 7.449 -23.481 1.00 78.06 195 THR A CA 1
ATOM 1454 C C . THR A 1 195 ? 9.961 5.971 -23.831 1.00 78.06 195 THR A C 1
ATOM 1456 O O . THR A 1 195 ? 9.723 5.582 -24.975 1.00 78.06 195 THR A O 1
ATOM 1459 N N . VAL A 1 196 ? 10.295 5.142 -22.844 1.00 83.44 196 VAL A N 1
ATOM 1460 C CA . VAL A 1 196 ? 10.394 3.685 -22.982 1.00 83.44 196 VAL A CA 1
ATOM 1461 C C . VAL A 1 196 ? 9.289 3.023 -22.162 1.00 83.44 196 VAL A C 1
ATOM 1463 O O . VAL A 1 196 ? 9.111 3.344 -20.985 1.00 83.44 196 VAL A O 1
ATOM 1466 N N . GLN A 1 197 ? 8.571 2.088 -22.789 1.00 84.06 197 GLN A N 1
ATOM 1467 C CA . GLN A 1 197 ? 7.577 1.228 -22.142 1.00 84.06 197 GLN A CA 1
ATOM 1468 C C . GLN A 1 197 ? 8.160 -0.177 -21.932 1.00 84.06 197 GLN A C 1
ATOM 1470 O O . GLN A 1 197 ? 8.659 -0.788 -22.879 1.00 84.06 197 GLN A O 1
ATOM 1475 N N . ASP A 1 198 ? 8.088 -0.700 -20.706 1.00 84.44 198 ASP A N 1
ATOM 1476 C CA . ASP A 1 198 ? 8.532 -2.063 -20.369 1.00 84.44 198 ASP A CA 1
ATOM 1477 C C . ASP A 1 198 ? 7.336 -3.028 -20.388 1.00 84.44 198 ASP A C 1
ATOM 1479 O O . ASP A 1 198 ? 6.734 -3.347 -19.363 1.00 84.44 198 ASP A O 1
ATOM 1483 N N . THR A 1 199 ? 6.972 -3.485 -21.587 1.00 88.19 199 THR A N 1
ATOM 1484 C CA . THR A 1 199 ? 5.821 -4.381 -21.793 1.00 88.19 199 THR A CA 1
ATOM 1485 C C . THR A 1 199 ? 5.996 -5.742 -21.122 1.00 88.19 199 THR A C 1
ATOM 1487 O O . THR A 1 199 ? 5.015 -6.327 -20.664 1.00 88.19 199 THR A O 1
ATOM 1490 N N . ALA A 1 200 ? 7.232 -6.240 -21.018 1.00 90.88 200 ALA A N 1
ATOM 1491 C CA . ALA A 1 200 ? 7.528 -7.492 -20.329 1.00 90.88 200 ALA A CA 1
ATOM 1492 C C . ALA A 1 200 ? 7.271 -7.365 -18.822 1.00 90.88 200 ALA A C 1
ATOM 1494 O O . ALA A 1 200 ? 6.702 -8.270 -18.213 1.00 90.88 200 ALA A O 1
ATOM 1495 N N . PHE A 1 201 ? 7.641 -6.229 -18.227 1.00 90.25 201 PHE A N 1
ATOM 1496 C CA . PHE A 1 201 ? 7.349 -5.949 -16.826 1.00 90.25 201 PHE A CA 1
ATOM 1497 C C . PHE A 1 201 ? 5.852 -5.728 -16.574 1.00 90.25 201 PHE A C 1
ATOM 1499 O O . PHE A 1 201 ? 5.315 -6.312 -15.636 1.00 90.25 201 PHE A O 1
ATOM 1506 N N . THR A 1 202 ? 5.148 -4.993 -17.443 1.00 92.44 202 THR A N 1
ATOM 1507 C CA . THR A 1 202 ? 3.677 -4.861 -17.391 1.00 92.44 202 THR A CA 1
ATOM 1508 C C . THR A 1 202 ? 2.972 -6.221 -17.444 1.00 92.44 202 THR A C 1
ATOM 1510 O O . THR A 1 202 ? 2.059 -6.481 -16.658 1.00 92.44 202 THR A O 1
ATOM 1513 N N . ALA A 1 203 ? 3.418 -7.121 -18.326 1.00 94.44 203 ALA A N 1
ATOM 1514 C CA . ALA A 1 203 ? 2.877 -8.477 -18.405 1.00 94.44 203 ALA A CA 1
ATOM 1515 C C . ALA A 1 203 ? 3.168 -9.283 -17.129 1.00 94.44 203 ALA A C 1
ATOM 1517 O O . ALA A 1 203 ? 2.298 -9.996 -16.641 1.00 94.44 203 ALA A O 1
ATOM 1518 N N . ALA A 1 204 ? 4.364 -9.147 -16.551 1.00 94.94 204 ALA A N 1
ATOM 1519 C CA . ALA A 1 204 ? 4.711 -9.820 -15.301 1.00 94.94 204 ALA A CA 1
ATOM 1520 C C . ALA A 1 204 ? 3.877 -9.322 -14.104 1.00 94.94 204 ALA A C 1
ATOM 1522 O O . ALA A 1 204 ? 3.473 -10.124 -13.265 1.00 94.94 204 ALA A O 1
ATOM 1523 N N . LEU A 1 205 ? 3.579 -8.020 -14.038 1.00 94.44 205 LEU A N 1
ATOM 1524 C CA . LEU A 1 205 ? 2.777 -7.417 -12.966 1.00 94.44 205 LEU A CA 1
ATOM 1525 C C . LEU A 1 205 ? 1.349 -7.969 -12.906 1.00 94.44 205 LEU A C 1
ATOM 1527 O O . LEU A 1 205 ? 0.837 -8.214 -11.814 1.00 94.44 205 LEU A O 1
ATOM 1531 N N . THR A 1 206 ? 0.743 -8.190 -14.072 1.00 96.38 206 THR A N 1
ATOM 1532 C CA . THR A 1 206 ? -0.656 -8.623 -14.232 1.00 96.38 206 THR A CA 1
ATOM 1533 C C . THR A 1 206 ? -0.826 -10.145 -14.265 1.00 96.38 206 THR A C 1
ATOM 1535 O O . THR A 1 206 ? -1.943 -10.640 -14.170 1.00 96.38 206 THR A O 1
ATOM 1538 N N . LYS A 1 207 ? 0.272 -10.906 -14.376 1.00 96.19 207 LYS A N 1
ATOM 1539 C CA . LYS A 1 207 ? 0.239 -12.361 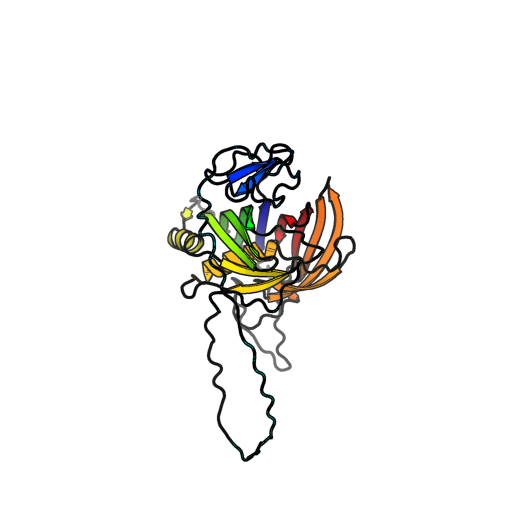-14.583 1.00 96.19 207 LYS A CA 1
ATOM 1540 C C . LYS A 1 207 ? -0.365 -13.143 -13.412 1.00 96.19 207 LYS A C 1
ATOM 1542 O O . LYS A 1 207 ? -1.213 -13.999 -13.636 1.00 96.19 207 LYS A O 1
ATOM 1547 N N . ASN A 1 208 ? 0.104 -12.886 -12.192 1.00 95.00 208 ASN A N 1
ATOM 1548 C CA . ASN A 1 208 ? -0.248 -13.682 -11.015 1.00 95.00 208 ASN A CA 1
ATOM 1549 C C . ASN A 1 208 ? -0.863 -12.801 -9.911 1.00 95.00 208 ASN A C 1
ATOM 1551 O O . ASN A 1 208 ? -0.341 -11.711 -9.655 1.00 95.00 208 ASN A O 1
ATOM 1555 N N . PRO A 1 209 ? -1.898 -13.259 -9.190 1.00 95.50 209 PRO A N 1
ATOM 1556 C CA . PRO A 1 209 ? -2.323 -12.619 -7.946 1.00 95.50 209 PRO A CA 1
ATOM 1557 C C . PRO A 1 209 ? -1.251 -12.772 -6.855 1.00 95.50 209 PRO A C 1
ATOM 1559 O O . PRO A 1 209 ? -0.486 -13.738 -6.852 1.00 95.50 209 PRO A O 1
ATOM 1562 N N . LEU A 1 210 ? -1.198 -11.836 -5.905 1.00 94.50 210 LEU A N 1
ATOM 1563 C CA . LEU A 1 210 ? -0.379 -11.966 -4.699 1.00 94.50 210 LEU A CA 1
ATOM 1564 C C . LEU A 1 210 ? -1.263 -12.189 -3.479 1.00 94.50 210 LEU A C 1
ATOM 1566 O O . LEU A 1 210 ? -2.015 -11.296 -3.091 1.00 94.50 210 LEU A O 1
ATOM 1570 N N . ARG A 1 211 ? -1.102 -13.340 -2.827 1.00 92.81 211 ARG A N 1
ATOM 1571 C CA . ARG A 1 211 ? -1.731 -13.613 -1.534 1.00 92.81 211 ARG A CA 1
ATOM 1572 C C . ARG A 1 211 ? -0.845 -13.159 -0.389 1.00 92.81 211 ARG A C 1
ATOM 1574 O O . ARG A 1 211 ? 0.383 -13.252 -0.463 1.00 92.81 211 ARG A O 1
ATOM 1581 N N . PHE A 1 212 ? -1.464 -12.662 0.670 1.00 91.12 212 PHE A N 1
ATOM 1582 C CA . PHE A 1 212 ? -0.762 -12.248 1.877 1.00 91.12 212 PHE A CA 1
ATOM 1583 C C . PHE A 1 212 ? -1.667 -12.342 3.106 1.00 91.12 212 PHE A C 1
ATOM 1585 O O . P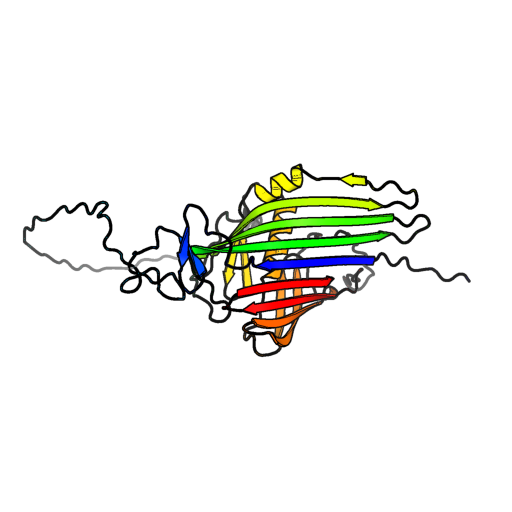HE A 1 212 ? -2.887 -12.192 3.024 1.00 91.12 212 PHE A O 1
ATOM 1592 N N . ALA A 1 213 ? -1.046 -12.598 4.254 1.00 89.12 213 ALA A N 1
ATOM 1593 C CA . ALA A 1 213 ? -1.706 -12.530 5.545 1.00 89.12 213 ALA A CA 1
ATOM 1594 C C . ALA A 1 213 ? -1.754 -11.068 6.001 1.00 89.12 213 ALA A C 1
ATOM 1596 O O . ALA A 1 213 ? -0.716 -10.407 6.089 1.00 89.12 213 ALA A O 1
ATOM 1597 N N . TYR A 1 214 ? -2.955 -10.574 6.285 1.00 88.44 214 TYR A N 1
ATOM 1598 C CA . TYR A 1 214 ? -3.197 -9.213 6.744 1.00 88.44 214 TYR A CA 1
ATOM 1599 C C . TYR A 1 214 ? -4.047 -9.238 8.006 1.00 88.44 214 TYR A C 1
ATOM 1601 O O . TYR A 1 214 ? -5.239 -9.532 7.958 1.00 88.44 214 TYR A O 1
ATOM 1609 N N . HIS A 1 215 ? -3.441 -8.915 9.143 1.00 87.62 215 HIS A N 1
ATOM 1610 C CA . HIS A 1 215 ? -4.118 -8.940 10.428 1.00 87.62 215 HIS A CA 1
ATOM 1611 C C . HIS A 1 215 ? -4.122 -7.553 11.062 1.00 87.62 215 HIS A C 1
ATOM 1613 O O . HIS A 1 215 ? -3.083 -6.990 11.392 1.00 87.62 215 HIS A O 1
ATOM 1619 N N . ASP A 1 216 ? -5.321 -6.993 11.222 1.00 88.56 216 ASP A N 1
ATOM 1620 C CA . ASP A 1 216 ? -5.562 -5.733 11.929 1.00 88.56 216 ASP A CA 1
ATOM 1621 C C . ASP A 1 216 ? -4.618 -4.586 11.518 1.00 88.56 216 ASP A C 1
ATOM 1623 O O . ASP A 1 216 ? -4.212 -3.791 12.360 1.00 88.56 216 ASP A O 1
ATOM 1627 N N . GLY A 1 217 ? -4.247 -4.478 10.238 1.00 90.38 217 GLY A N 1
ATOM 1628 C CA . GLY A 1 217 ? -3.331 -3.440 9.744 1.00 90.38 217 GLY A CA 1
ATOM 1629 C C . GLY A 1 217 ? -1.900 -3.900 9.476 1.00 90.38 217 GLY A C 1
ATOM 1630 O O . GLY A 1 217 ? -1.139 -3.143 8.884 1.00 90.38 217 GLY A O 1
ATOM 1631 N N . GLU A 1 218 ? -1.514 -5.101 9.891 1.00 91.19 218 GLU A N 1
ATOM 1632 C CA . GLU A 1 218 ? -0.157 -5.629 9.745 1.00 91.19 218 GLU A CA 1
ATOM 1633 C C . GLU A 1 218 ? -0.096 -6.709 8.660 1.00 91.19 218 GLU A C 1
ATOM 1635 O O . GLU A 1 218 ? -0.955 -7.588 8.604 1.00 91.19 218 GLU A O 1
ATOM 1640 N N . VAL A 1 219 ? 0.917 -6.640 7.790 1.00 91.00 219 VAL A N 1
ATOM 1641 C CA . VAL A 1 219 ? 1.200 -7.691 6.805 1.00 91.00 219 VAL A CA 1
ATOM 1642 C C . VAL A 1 219 ? 2.146 -8.695 7.459 1.00 91.00 219 VAL A C 1
ATOM 1644 O O . VAL A 1 219 ? 3.342 -8.438 7.596 1.00 91.00 219 VAL A O 1
ATOM 1647 N N . GLU A 1 220 ? 1.622 -9.846 7.868 1.00 87.19 220 GLU A N 1
ATOM 1648 C CA . GLU A 1 220 ? 2.408 -10.848 8.599 1.00 87.19 220 GLU A CA 1
ATOM 1649 C C . GLU A 1 220 ? 3.269 -11.706 7.659 1.00 87.19 220 GLU A C 1
ATOM 1651 O O . GLU A 1 220 ? 4.430 -12.009 7.951 1.00 87.19 220 GLU A O 1
ATOM 1656 N N . GLU A 1 221 ? 2.702 -12.093 6.515 1.00 87.38 221 GLU A N 1
ATOM 1657 C CA . GLU A 1 221 ? 3.312 -13.017 5.558 1.00 87.38 221 GLU A CA 1
ATOM 1658 C C . GLU A 1 221 ? 2.881 -12.686 4.126 1.00 87.38 221 GLU A C 1
ATOM 1660 O O . GLU A 1 221 ? 1.759 -12.248 3.890 1.00 87.38 221 GLU A O 1
ATOM 1665 N N . VAL A 1 222 ? 3.774 -12.912 3.158 1.00 89.81 222 VAL A N 1
ATOM 1666 C CA . VAL A 1 222 ? 3.523 -12.709 1.725 1.00 89.81 222 VAL A CA 1
ATOM 1667 C C . VAL A 1 222 ? 3.823 -14.007 0.979 1.00 89.81 222 VAL A C 1
ATOM 1669 O O . VAL A 1 222 ? 4.919 -14.550 1.123 1.00 89.81 222 VAL A O 1
ATOM 1672 N N . CYS A 1 223 ? 2.885 -14.450 0.145 1.00 90.38 223 CYS A N 1
ATOM 1673 C CA . CYS A 1 223 ? 2.867 -15.765 -0.495 1.00 90.38 223 CYS A CA 1
ATOM 1674 C C . CYS A 1 223 ? 2.852 -15.605 -2.023 1.00 90.38 223 CYS A C 1
ATOM 1676 O O . CYS A 1 223 ? 1.782 -15.594 -2.640 1.00 90.38 223 CYS A O 1
ATOM 1678 N N . PRO A 1 224 ? 4.022 -15.369 -2.647 1.00 90.62 224 PRO A N 1
ATOM 1679 C CA . PRO A 1 224 ? 4.125 -15.256 -4.096 1.00 90.62 224 PRO A CA 1
ATOM 1680 C C . PRO A 1 224 ? 3.928 -16.609 -4.784 1.00 90.62 224 PRO A C 1
ATOM 1682 O O . PRO A 1 224 ? 4.259 -17.652 -4.223 1.00 90.62 224 PRO A O 1
ATOM 1685 N N . ALA A 1 225 ? 3.472 -16.576 -6.037 1.00 90.12 225 ALA A N 1
ATOM 1686 C CA . ALA A 1 225 ? 3.535 -17.739 -6.916 1.00 90.12 225 ALA A CA 1
ATOM 1687 C C . ALA A 1 225 ? 4.996 -18.174 -7.137 1.00 90.12 225 ALA A C 1
ATOM 1689 O O . ALA A 1 225 ? 5.907 -17.339 -7.152 1.00 90.12 225 ALA A O 1
ATOM 1690 N N . ALA A 1 226 ? 5.222 -19.472 -7.352 1.00 88.50 226 ALA A N 1
ATOM 1691 C CA . ALA A 1 226 ? 6.565 -20.025 -7.550 1.00 88.50 226 ALA A CA 1
ATOM 1692 C C . ALA A 1 226 ? 7.306 -19.407 -8.754 1.00 88.50 226 ALA A C 1
ATOM 1694 O O . ALA A 1 226 ? 8.534 -19.331 -8.761 1.00 88.50 226 ALA A O 1
ATOM 1695 N N . ASP A 1 227 ? 6.563 -18.945 -9.761 1.00 91.06 227 ASP A N 1
ATOM 1696 C CA . ASP A 1 227 ? 7.079 -18.358 -10.998 1.00 91.06 227 ASP A CA 1
ATOM 1697 C C . ASP A 1 227 ? 6.936 -16.823 -11.067 1.00 91.06 227 ASP A C 1
ATOM 1699 O O . ASP A 1 227 ? 7.013 -16.236 -12.153 1.00 91.06 227 ASP A O 1
ATOM 1703 N N . GLU A 1 228 ? 6.721 -16.168 -9.922 1.00 90.56 228 GLU A N 1
ATOM 1704 C CA . GLU A 1 228 ? 6.576 -14.716 -9.824 1.00 90.56 228 GLU A CA 1
ATOM 1705 C C . GLU A 1 228 ? 7.882 -13.983 -10.184 1.00 90.56 228 GLU A C 1
ATOM 1707 O O . GLU A 1 228 ? 8.948 -14.257 -9.624 1.00 90.56 228 GLU A O 1
ATOM 1712 N N . ASP A 1 229 ? 7.806 -12.990 -11.083 1.00 92.25 229 ASP A N 1
ATOM 1713 C CA . ASP A 1 229 ? 8.959 -12.137 -11.399 1.00 92.25 229 ASP A CA 1
ATOM 1714 C C . ASP A 1 229 ? 9.361 -11.317 -10.154 1.00 92.25 229 ASP A C 1
ATOM 1716 O O . ASP A 1 229 ? 8.520 -10.628 -9.568 1.00 92.25 229 ASP A O 1
ATOM 1720 N N . PRO A 1 230 ? 10.644 -11.310 -9.743 1.00 89.00 230 PRO A N 1
ATOM 1721 C CA . PRO A 1 230 ? 11.071 -10.597 -8.540 1.00 89.00 230 PRO A CA 1
ATOM 1722 C C . PRO A 1 230 ? 10.779 -9.089 -8.550 1.00 89.00 230 PRO A C 1
ATOM 1724 O O . PRO A 1 230 ? 10.553 -8.498 -7.490 1.00 89.00 230 PRO A O 1
ATOM 1727 N N . ARG A 1 231 ? 10.781 -8.438 -9.722 1.00 89.88 231 ARG A N 1
ATOM 1728 C CA . ARG A 1 231 ? 10.419 -7.018 -9.850 1.00 89.88 231 ARG A CA 1
ATOM 1729 C C . ARG A 1 231 ? 8.919 -6.838 -9.645 1.00 89.88 231 ARG A C 1
ATOM 1731 O O . ARG A 1 231 ? 8.526 -5.901 -8.952 1.00 89.88 231 ARG A O 1
ATOM 1738 N N . ALA A 1 232 ? 8.100 -7.735 -10.197 1.00 91.81 232 ALA A N 1
ATOM 1739 C CA . ALA A 1 232 ? 6.650 -7.706 -10.011 1.00 91.81 232 ALA A CA 1
ATOM 1740 C C . ALA A 1 232 ? 6.274 -7.942 -8.541 1.00 91.81 232 ALA A C 1
ATOM 1742 O O . ALA A 1 232 ? 5.496 -7.177 -7.967 1.00 91.81 232 ALA A O 1
ATOM 1743 N N . LEU A 1 233 ? 6.929 -8.904 -7.886 1.00 89.75 233 LEU A N 1
ATOM 1744 C CA . LEU A 1 233 ? 6.764 -9.149 -6.456 1.00 89.75 233 LEU A CA 1
ATOM 1745 C C . LEU A 1 233 ? 7.118 -7.919 -5.616 1.00 89.75 233 LEU A C 1
ATOM 1747 O O . LEU A 1 233 ? 6.379 -7.557 -4.703 1.00 89.75 233 LEU A O 1
ATOM 1751 N N . ASN A 1 234 ? 8.240 -7.260 -5.909 1.00 91.12 234 ASN A N 1
ATOM 1752 C CA . ASN A 1 234 ? 8.654 -6.073 -5.163 1.00 91.12 234 ASN A CA 1
ATOM 1753 C C . ASN A 1 234 ? 7.704 -4.887 -5.373 1.00 91.12 234 ASN A C 1
ATOM 1755 O O . ASN A 1 234 ? 7.454 -4.154 -4.418 1.00 91.12 234 ASN A O 1
ATOM 1759 N N . PHE A 1 235 ? 7.126 -4.730 -6.568 1.00 91.56 235 PHE A N 1
ATOM 1760 C CA . PHE A 1 235 ? 6.052 -3.763 -6.802 1.00 91.56 235 PHE A CA 1
ATOM 1761 C C . PHE A 1 235 ? 4.835 -4.065 -5.922 1.00 91.56 235 PHE A C 1
ATOM 1763 O O . PHE A 1 235 ? 4.387 -3.200 -5.172 1.00 91.56 235 PHE A O 1
ATOM 1770 N N . LYS A 1 236 ? 4.339 -5.308 -5.940 1.00 94.88 236 LYS A N 1
ATOM 1771 C CA . LYS A 1 236 ? 3.167 -5.705 -5.143 1.00 94.88 236 LYS A CA 1
ATOM 1772 C C . LYS A 1 236 ? 3.435 -5.564 -3.639 1.00 94.88 236 LYS A C 1
ATOM 1774 O O . LYS A 1 236 ? 2.588 -5.058 -2.909 1.00 94.88 236 LYS A O 1
ATOM 1779 N N . ARG A 1 237 ? 4.649 -5.897 -3.178 1.00 93.31 237 ARG A N 1
ATOM 1780 C CA . ARG A 1 237 ? 5.115 -5.634 -1.803 1.00 93.31 237 ARG A CA 1
ATOM 1781 C C . ARG A 1 237 ? 5.119 -4.144 -1.465 1.00 93.31 237 ARG A C 1
ATOM 1783 O O . ARG A 1 237 ? 4.715 -3.776 -0.364 1.00 93.31 237 ARG A O 1
ATOM 1790 N N . ALA A 1 238 ? 5.568 -3.289 -2.382 1.00 89.88 238 ALA A N 1
ATOM 1791 C CA . ALA A 1 238 ? 5.551 -1.844 -2.182 1.00 89.88 238 ALA A CA 1
ATOM 1792 C C . ALA A 1 238 ? 4.116 -1.313 -2.052 1.00 89.88 238 ALA A C 1
ATOM 1794 O O . ALA A 1 238 ? 3.854 -0.520 -1.152 1.00 89.88 238 ALA A O 1
ATOM 1795 N N . VAL A 1 239 ? 3.185 -1.807 -2.874 1.00 93.94 239 VAL A N 1
ATOM 1796 C CA . VAL A 1 239 ? 1.754 -1.475 -2.793 1.00 93.94 239 VAL A CA 1
ATOM 1797 C C . VAL A 1 239 ? 1.167 -1.863 -1.434 1.00 93.94 239 VAL A C 1
ATOM 1799 O O . VAL A 1 239 ? 0.642 -0.998 -0.736 1.00 93.94 239 VAL A O 1
ATOM 1802 N N . ILE A 1 240 ? 1.296 -3.123 -1.001 1.00 94.44 240 ILE A N 1
ATOM 1803 C CA . ILE A 1 240 ? 0.721 -3.559 0.290 1.00 94.44 240 ILE A CA 1
ATOM 1804 C C . ILE A 1 240 ? 1.398 -2.882 1.493 1.00 94.44 240 ILE A C 1
ATOM 1806 O O . ILE A 1 240 ? 0.759 -2.667 2.519 1.00 94.44 240 ILE A O 1
ATOM 1810 N N . SER A 1 241 ? 2.658 -2.447 1.357 1.00 92.69 241 SER A N 1
ATOM 1811 C CA . SER A 1 241 ? 3.352 -1.665 2.394 1.00 92.69 241 SER A CA 1
ATOM 1812 C C . SER A 1 241 ? 2.704 -0.292 2.647 1.00 92.69 241 SER A C 1
ATOM 1814 O O . SER A 1 241 ? 2.892 0.276 3.724 1.00 92.69 241 SER A O 1
ATOM 1816 N N . LEU A 1 242 ? 1.944 0.256 1.687 1.00 92.88 242 LEU A N 1
ATOM 1817 C CA . LEU A 1 242 ? 1.199 1.516 1.855 1.00 92.88 242 LEU A CA 1
ATOM 1818 C C . LEU A 1 242 ? -0.041 1.347 2.737 1.00 92.88 242 LEU A C 1
ATOM 1820 O O . LEU A 1 242 ? -0.451 2.296 3.408 1.00 92.88 242 LEU A O 1
ATOM 1824 N N . LEU A 1 243 ? -0.616 0.143 2.743 1.00 92.19 243 LEU A N 1
ATOM 1825 C CA . LEU A 1 243 ? -1.779 -0.218 3.554 1.00 92.19 243 LEU A CA 1
ATOM 1826 C C . LEU A 1 243 ? -1.386 -0.570 4.994 1.00 92.19 243 LEU A C 1
ATOM 1828 O O . LEU A 1 243 ? -2.212 -0.485 5.898 1.00 92.19 243 LEU A O 1
ATOM 1832 N N . GLN A 1 244 ? -0.120 -0.928 5.216 1.00 93.88 244 GLN A N 1
ATOM 1833 C CA . GLN A 1 244 ? 0.360 -1.367 6.516 1.00 93.88 244 GLN A CA 1
ATOM 1834 C C . GLN A 1 244 ? 0.365 -0.235 7.559 1.00 93.88 244 GLN A C 1
ATOM 1836 O O . GLN A 1 244 ? 0.902 0.863 7.344 1.00 93.88 244 GLN A O 1
ATOM 1841 N N . ASN A 1 245 ? -0.220 -0.532 8.716 1.00 94.50 245 ASN A N 1
ATOM 1842 C CA . ASN A 1 245 ? -0.317 0.324 9.885 1.00 94.50 245 ASN A CA 1
ATOM 1843 C C . ASN A 1 245 ? -0.238 -0.531 11.162 1.00 94.50 245 ASN A C 1
ATOM 1845 O O . ASN A 1 245 ? -1.180 -1.249 11.495 1.00 94.50 245 ASN A O 1
ATOM 1849 N N . THR A 1 246 ? 0.854 -0.419 11.918 1.00 94.00 246 THR A N 1
ATOM 1850 C CA . THR A 1 246 ? 1.105 -1.213 13.140 1.00 94.00 246 THR A CA 1
ATOM 1851 C C . THR A 1 246 ? 0.645 -0.524 14.433 1.00 94.00 246 THR A C 1
ATOM 1853 O O . THR A 1 246 ? 0.929 -0.996 15.534 1.00 94.00 246 THR A O 1
ATOM 1856 N N . MET A 1 247 ? -0.108 0.581 14.346 1.00 93.88 247 MET A N 1
ATOM 1857 C CA . MET A 1 247 ? -0.637 1.260 15.534 1.00 93.88 247 MET A CA 1
ATOM 1858 C C . MET A 1 247 ? -1.588 0.344 16.306 1.00 93.88 247 MET A C 1
ATOM 1860 O O . MET A 1 247 ? -2.478 -0.266 15.721 1.00 93.88 247 MET A O 1
ATOM 1864 N N . LYS A 1 248 ? -1.473 0.290 17.636 1.00 90.56 248 LYS A N 1
ATOM 1865 C CA . LYS A 1 248 ? -2.438 -0.451 18.479 1.00 90.56 248 LYS A CA 1
ATOM 1866 C C . LYS A 1 248 ? -3.781 0.264 18.605 1.00 90.56 248 LYS A C 1
ATOM 1868 O O . LYS A 1 248 ? -4.818 -0.357 18.810 1.00 90.56 248 LYS A O 1
ATOM 1873 N N . ARG A 1 249 ? -3.737 1.591 18.551 1.00 91.50 249 ARG A N 1
ATOM 1874 C CA . ARG A 1 249 ? -4.871 2.497 18.686 1.00 91.50 249 ARG A CA 1
ATOM 1875 C C . ARG A 1 249 ? -4.649 3.656 17.736 1.00 91.50 249 ARG A C 1
ATOM 1877 O O . ARG A 1 249 ? -3.564 4.219 17.741 1.00 91.50 249 ARG A O 1
ATOM 1884 N N . LEU A 1 250 ? -5.656 3.992 16.939 1.00 92.06 250 LEU A N 1
ATOM 1885 C CA . LEU A 1 250 ? -5.528 5.042 15.929 1.00 92.06 250 LEU A CA 1
ATOM 1886 C C . LEU A 1 250 ? -5.641 6.452 16.522 1.00 92.06 250 LEU A C 1
ATOM 1888 O O . LEU A 1 250 ? -5.231 7.405 15.883 1.00 92.06 250 LEU A O 1
ATOM 1892 N N . ASP A 1 251 ? -6.183 6.594 17.733 1.00 89.50 251 ASP A N 1
ATOM 1893 C CA . ASP A 1 251 ? -6.442 7.882 18.383 1.00 89.50 251 ASP A CA 1
ATOM 1894 C C . ASP A 1 251 ? -5.245 8.454 19.159 1.00 89.50 251 ASP A C 1
ATOM 1896 O O . ASP A 1 251 ? -5.369 9.510 19.777 1.00 89.50 251 ASP A O 1
ATOM 1900 N N . LEU A 1 252 ? -4.103 7.762 19.154 1.00 93.31 252 LEU A N 1
ATOM 1901 C CA . LEU A 1 252 ? -2.902 8.146 19.890 1.00 93.31 252 LEU A CA 1
ATOM 1902 C C . LEU A 1 252 ? -1.655 7.941 19.037 1.00 93.31 252 LEU A C 1
ATOM 1904 O O . LEU A 1 252 ? -1.546 6.940 18.328 1.00 93.31 252 LEU A O 1
ATOM 1908 N N . ASP A 1 253 ? -0.695 8.848 19.190 1.00 96.12 253 ASP A N 1
ATOM 1909 C CA . ASP A 1 253 ? 0.630 8.704 18.596 1.00 96.12 253 ASP A CA 1
ATOM 1910 C C . ASP A 1 253 ? 1.273 7.380 19.021 1.00 96.12 253 ASP A C 1
ATOM 1912 O O . ASP A 1 253 ? 1.093 6.885 20.144 1.00 96.12 253 ASP A O 1
ATOM 1916 N N . HIS A 1 254 ? 2.029 6.786 18.103 1.00 96.25 254 HIS A N 1
ATOM 1917 C CA . HIS A 1 254 ? 2.585 5.458 18.300 1.00 96.25 254 HIS A CA 1
ATOM 1918 C C . HIS A 1 254 ? 3.974 5.340 17.694 1.00 96.25 254 HIS A C 1
ATOM 1920 O O . HIS A 1 254 ? 4.207 5.771 16.572 1.00 96.25 254 HIS A O 1
ATOM 1926 N N . GLN A 1 255 ? 4.879 4.692 18.416 1.00 96.69 255 GLN A N 1
ATOM 1927 C CA . GLN A 1 255 ? 6.178 4.298 17.888 1.00 96.69 255 GLN A CA 1
ATOM 1928 C C . GLN A 1 255 ? 6.223 2.784 17.818 1.00 96.69 255 GLN A C 1
ATOM 1930 O O . GLN A 1 255 ? 5.862 2.101 18.783 1.00 96.69 255 GLN A O 1
ATOM 1935 N N . ALA A 1 256 ? 6.661 2.269 16.680 1.00 94.50 256 ALA A N 1
ATOM 1936 C CA . ALA A 1 256 ? 6.751 0.842 16.447 1.00 94.50 256 ALA A CA 1
ATOM 1937 C C . ALA A 1 256 ? 7.958 0.506 15.576 1.00 94.50 256 ALA A C 1
ATOM 1939 O O . ALA A 1 256 ? 8.613 1.365 14.986 1.00 94.50 256 ALA A O 1
ATOM 1940 N N . THR A 1 257 ? 8.239 -0.787 15.498 1.00 92.94 257 THR A N 1
ATOM 1941 C CA . THR A 1 257 ? 9.091 -1.352 14.458 1.00 92.94 257 THR A CA 1
ATOM 1942 C C . THR A 1 257 ? 8.182 -2.039 13.455 1.00 92.94 257 THR A C 1
ATOM 1944 O O . THR A 1 257 ? 7.288 -2.782 13.852 1.00 92.94 257 THR A O 1
ATOM 1947 N N . GLU A 1 258 ? 8.386 -1.768 12.175 1.00 92.06 258 GLU A N 1
ATOM 1948 C CA . GLU A 1 258 ? 7.573 -2.318 11.097 1.00 92.06 258 GLU A CA 1
ATOM 1949 C C . GLU A 1 258 ? 8.464 -2.989 10.056 1.00 92.06 258 GLU A C 1
ATOM 1951 O O . GLU A 1 258 ? 9.563 -2.508 9.771 1.00 92.06 258 GLU A O 1
ATOM 1956 N N . ARG A 1 259 ? 7.988 -4.106 9.497 1.00 88.06 259 ARG A N 1
ATOM 1957 C CA . ARG A 1 259 ? 8.651 -4.822 8.410 1.00 88.06 259 ARG A CA 1
ATOM 1958 C C . ARG A 1 259 ? 7.933 -4.567 7.093 1.00 88.06 259 ARG A C 1
ATOM 1960 O O . ARG A 1 259 ? 6.744 -4.829 6.970 1.00 88.06 259 ARG A O 1
ATOM 1967 N N . ASP A 1 260 ? 8.675 -4.122 6.093 1.00 84.06 260 ASP A N 1
ATOM 1968 C CA . ASP A 1 260 ? 8.159 -3.833 4.756 1.00 84.06 260 ASP A CA 1
ATOM 1969 C C . ASP A 1 260 ? 9.197 -4.148 3.661 1.00 84.06 260 ASP A C 1
ATOM 1971 O O . ASP A 1 260 ? 10.192 -4.838 3.900 1.00 84.06 260 ASP A O 1
ATOM 1975 N N . ILE A 1 261 ? 8.958 -3.663 2.438 1.00 83.69 261 ILE A N 1
ATOM 1976 C CA . ILE A 1 261 ? 9.843 -3.851 1.277 1.00 83.69 261 ILE A CA 1
ATOM 1977 C C . ILE A 1 261 ? 11.273 -3.294 1.464 1.00 83.69 261 ILE A C 1
ATOM 1979 O O . ILE A 1 261 ? 12.213 -3.782 0.830 1.00 83.69 261 ILE A O 1
ATOM 1983 N N . VAL A 1 262 ? 11.463 -2.289 2.323 1.00 80.94 262 VAL A N 1
ATOM 1984 C CA . VAL A 1 262 ? 12.774 -1.688 2.636 1.00 80.94 262 VAL A CA 1
ATOM 1985 C C . VAL A 1 262 ? 13.497 -2.486 3.727 1.00 80.94 262 VAL A C 1
ATOM 1987 O O . VAL A 1 262 ? 14.731 -2.527 3.759 1.00 80.94 262 VAL A O 1
ATOM 1990 N N . GLY A 1 263 ? 12.747 -3.164 4.595 1.00 82.75 263 GLY A N 1
ATOM 1991 C CA . GLY A 1 263 ? 13.263 -4.015 5.662 1.00 82.75 263 GLY A CA 1
ATOM 1992 C C . GLY A 1 263 ? 12.521 -3.788 6.972 1.00 82.75 263 GLY A C 1
ATOM 1993 O O . GLY A 1 263 ? 11.358 -3.404 6.977 1.00 82.75 263 GLY A O 1
ATOM 1994 N N . GLU A 1 264 ? 13.195 -4.052 8.091 1.00 88.00 264 GLU A N 1
ATOM 1995 C CA . GLU A 1 264 ? 12.645 -3.831 9.429 1.00 88.00 264 GLU A CA 1
ATOM 1996 C C . GLU A 1 264 ? 13.122 -2.479 9.971 1.00 88.00 264 GLU A C 1
ATOM 1998 O O . GLU A 1 264 ? 14.309 -2.316 10.258 1.00 88.00 264 GLU A O 1
ATOM 2003 N N . CYS A 1 265 ? 12.219 -1.501 10.060 1.00 89.31 265 CYS A N 1
ATOM 2004 C CA . CYS A 1 265 ? 12.523 -0.088 10.295 1.00 89.31 265 CYS A CA 1
ATOM 2005 C C . CYS A 1 265 ? 11.782 0.462 11.521 1.00 89.31 265 CYS A C 1
ATOM 2007 O O . CYS A 1 265 ? 10.670 0.036 11.829 1.00 89.31 265 CYS A O 1
ATOM 2009 N N . GLN A 1 266 ? 12.359 1.469 12.184 1.00 93.81 266 GLN A N 1
ATOM 2010 C CA . GLN A 1 266 ? 11.633 2.281 13.163 1.00 93.81 266 GLN A CA 1
ATOM 2011 C C . GLN A 1 266 ? 10.662 3.223 12.445 1.00 93.81 266 GLN A C 1
ATOM 2013 O O . GLN A 1 266 ? 11.039 3.908 11.482 1.00 93.81 266 GLN A O 1
ATOM 2018 N N . VAL A 1 267 ? 9.425 3.262 12.935 1.00 95.56 267 VAL A N 1
ATOM 2019 C CA . VAL A 1 267 ? 8.348 4.103 12.415 1.00 95.56 267 VAL A CA 1
ATOM 2020 C C . VAL A 1 267 ? 7.688 4.897 13.539 1.00 95.56 267 VAL A C 1
ATOM 2022 O O . VAL A 1 267 ? 7.412 4.365 14.616 1.00 95.56 267 VAL A O 1
ATOM 2025 N N . ASP A 1 268 ? 7.409 6.166 13.256 1.00 97.31 268 ASP A N 1
ATOM 2026 C CA . ASP A 1 268 ? 6.639 7.058 14.120 1.00 97.31 268 ASP A CA 1
ATOM 2027 C C . ASP A 1 268 ? 5.294 7.374 13.469 1.00 97.31 268 ASP A C 1
ATOM 2029 O O . ASP A 1 268 ? 5.238 7.777 12.305 1.00 97.31 268 ASP A O 1
ATOM 2033 N N . TYR A 1 269 ? 4.221 7.230 14.233 1.00 97.56 269 TYR A N 1
ATOM 2034 C CA . TYR A 1 269 ? 2.866 7.599 13.857 1.00 97.56 269 TYR A CA 1
ATOM 2035 C C . TYR A 1 269 ? 2.415 8.818 14.656 1.00 97.56 269 TYR A C 1
ATOM 2037 O O . TYR A 1 269 ? 2.472 8.808 15.886 1.00 97.56 269 TYR A O 1
ATOM 2045 N N . GLU A 1 270 ? 1.919 9.826 13.949 1.00 97.75 270 GLU A N 1
ATOM 2046 C CA . GLU A 1 270 ? 1.366 11.063 14.496 1.00 97.75 270 GLU A CA 1
ATOM 2047 C C . GLU A 1 270 ? -0.082 11.229 14.024 1.00 97.75 270 GLU A C 1
ATOM 2049 O O . GLU A 1 270 ? -0.374 11.156 12.823 1.00 97.75 270 GLU A O 1
ATOM 2054 N N . VAL A 1 271 ? -1.006 11.448 14.958 1.00 97.00 271 VAL A N 1
ATOM 2055 C CA . VAL A 1 271 ? -2.426 11.649 14.641 1.00 97.00 271 VAL A CA 1
ATOM 2056 C C . VAL A 1 271 ? -2.663 13.119 14.301 1.00 97.00 271 VAL A C 1
ATOM 2058 O O . VAL A 1 271 ? -2.709 13.978 15.177 1.00 97.00 271 VAL A O 1
ATOM 2061 N N . LEU A 1 272 ? -2.864 13.419 13.017 1.00 96.25 272 LEU A N 1
ATOM 2062 C CA . LEU A 1 272 ? -3.069 14.794 12.545 1.00 96.25 272 LEU A CA 1
ATOM 2063 C C . LEU A 1 272 ? -4.494 15.313 12.798 1.00 96.25 272 LEU A C 1
ATOM 2065 O O . LEU A 1 272 ? -4.741 16.518 12.732 1.00 96.25 272 LEU A O 1
ATOM 2069 N N . GLY A 1 273 ? -5.439 14.415 13.079 1.00 93.56 273 GLY A N 1
ATOM 2070 C CA . GLY A 1 273 ? -6.831 14.736 13.387 1.00 93.56 273 GLY A CA 1
ATOM 2071 C C . GLY A 1 273 ? -7.810 14.013 12.469 1.00 93.56 273 GLY A C 1
ATOM 2072 O O . GLY A 1 273 ? -7.492 12.972 11.900 1.00 93.56 273 GLY A O 1
ATOM 2073 N N . ALA A 1 274 ? -9.018 14.557 12.327 1.00 92.62 274 ALA A N 1
ATOM 2074 C CA . ALA A 1 274 ? -10.068 13.983 11.490 1.00 92.62 274 ALA A CA 1
ATOM 2075 C C . ALA A 1 274 ? -10.409 14.896 10.303 1.00 92.62 274 ALA A C 1
ATOM 2077 O O . ALA A 1 274 ? -10.472 16.118 10.436 1.00 92.62 274 ALA A O 1
ATOM 2078 N N . SER A 1 275 ? -10.673 14.289 9.149 1.00 90.81 275 SER A N 1
ATOM 2079 C CA . SER A 1 275 ? -11.214 14.935 7.956 1.00 90.81 275 SER A CA 1
ATOM 2080 C C . SER A 1 275 ? -12.526 14.245 7.579 1.00 90.81 275 SER A C 1
ATOM 2082 O O . SER A 1 275 ? -12.538 13.131 7.049 1.00 90.81 275 SER A O 1
ATOM 2084 N N . GLY A 1 276 ? -13.654 14.872 7.921 1.00 88.44 276 GLY A N 1
ATOM 2085 C CA . GLY A 1 276 ? -14.973 14.250 7.782 1.00 88.44 276 GLY A CA 1
ATOM 2086 C C . GLY A 1 276 ? -15.096 12.992 8.649 1.00 88.44 276 GLY A C 1
ATOM 2087 O O . GLY A 1 276 ? -14.951 13.061 9.866 1.00 88.44 276 GLY A O 1
ATOM 2088 N N . THR A 1 277 ? -15.355 11.845 8.020 1.00 86.69 277 THR A N 1
ATOM 2089 C CA . THR A 1 277 ? -15.443 10.523 8.672 1.00 86.69 277 THR A CA 1
ATOM 2090 C C . THR A 1 277 ? -14.116 9.757 8.677 1.00 86.69 277 THR A C 1
ATOM 2092 O O . THR A 1 277 ? -14.074 8.606 9.115 1.00 86.69 277 THR A O 1
ATOM 2095 N N . THR A 1 278 ? -13.038 10.372 8.183 1.00 92.75 278 THR A N 1
ATOM 2096 C CA . THR A 1 278 ? -11.709 9.755 8.096 1.00 92.75 278 THR A CA 1
ATOM 2097 C C . THR A 1 278 ? -10.774 10.317 9.156 1.00 92.75 278 THR A C 1
ATOM 2099 O O . THR A 1 278 ? -10.800 11.511 9.455 1.00 92.75 278 THR A O 1
ATOM 2102 N N . LEU A 1 279 ? -9.931 9.462 9.720 1.00 94.44 279 LEU A N 1
ATOM 2103 C CA . LEU A 1 279 ? -8.825 9.848 10.577 1.00 94.44 279 LEU A CA 1
ATOM 2104 C C . LEU A 1 279 ? -7.560 9.993 9.732 1.00 94.44 279 LEU A C 1
ATOM 2106 O O . LEU A 1 279 ? -7.240 9.113 8.936 1.00 94.44 279 LEU A O 1
ATOM 2110 N N . VAL A 1 280 ? -6.851 11.102 9.905 1.00 97.00 280 VAL A N 1
ATOM 2111 C CA . VAL A 1 280 ? -5.634 11.424 9.164 1.00 97.00 280 VAL A CA 1
ATOM 2112 C C . VAL A 1 280 ? -4.432 11.151 10.056 1.00 97.00 280 VAL A C 1
ATOM 2114 O O . VAL A 1 280 ? -4.292 11.746 11.125 1.00 97.00 280 VAL A O 1
ATOM 2117 N N . ILE A 1 281 ? -3.564 10.252 9.607 1.00 97.25 281 ILE A N 1
ATOM 2118 C CA . ILE A 1 281 ? -2.390 9.792 10.345 1.00 97.25 281 ILE A CA 1
ATOM 2119 C C . ILE A 1 281 ? -1.157 10.016 9.482 1.00 97.25 281 ILE A C 1
ATOM 2121 O O . ILE A 1 281 ? -1.138 9.650 8.308 1.00 97.25 281 ILE A O 1
ATOM 2125 N N . GLN A 1 282 ? -0.117 10.595 10.065 1.00 97.50 282 GLN A N 1
ATOM 2126 C CA . GLN A 1 282 ? 1.194 10.687 9.445 1.00 97.50 282 GLN A CA 1
ATOM 2127 C C . GLN A 1 282 ? 2.087 9.570 9.974 1.00 97.50 282 GLN A C 1
ATOM 2129 O O . GLN A 1 282 ? 2.332 9.477 11.170 1.00 97.50 282 GLN A O 1
ATOM 2134 N N . LYS A 1 283 ? 2.615 8.757 9.068 1.00 96.69 283 LYS A N 1
ATOM 2135 C CA . LYS A 1 283 ? 3.622 7.733 9.327 1.00 96.69 283 LYS A CA 1
ATOM 2136 C C . LYS A 1 283 ? 4.971 8.221 8.812 1.00 96.69 283 LYS A C 1
ATOM 2138 O O . LYS A 1 283 ? 5.107 8.519 7.627 1.00 96.69 283 LYS A O 1
ATOM 2143 N N . THR A 1 284 ? 5.972 8.280 9.680 1.00 95.62 284 THR A N 1
ATOM 2144 C CA . THR A 1 284 ? 7.357 8.612 9.328 1.00 95.62 284 THR A CA 1
ATOM 2145 C C . THR A 1 284 ? 8.229 7.377 9.505 1.00 95.62 284 THR A C 1
ATOM 2147 O O . THR A 1 284 ? 8.368 6.873 10.616 1.00 95.62 284 THR A O 1
ATOM 2150 N N . ARG A 1 285 ? 8.836 6.894 8.419 1.00 90.75 285 ARG A N 1
ATOM 2151 C CA . ARG A 1 285 ? 9.812 5.797 8.429 1.00 90.75 285 ARG A CA 1
ATOM 2152 C C . ARG A 1 285 ? 11.227 6.360 8.428 1.00 90.75 285 ARG A C 1
ATOM 2154 O O . ARG A 1 285 ? 11.615 7.102 7.521 1.00 90.75 285 ARG A O 1
ATOM 2161 N N . HIS A 1 286 ? 12.030 5.927 9.392 1.00 90.06 286 HIS A N 1
ATOM 2162 C CA . HIS A 1 286 ? 13.437 6.312 9.491 1.00 90.06 286 HIS A CA 1
ATOM 2163 C C . HIS A 1 286 ? 14.317 5.335 8.711 1.00 90.06 286 HIS A C 1
ATOM 2165 O O . HIS A 1 286 ? 14.730 4.310 9.252 1.00 90.06 286 HIS A O 1
ATOM 2171 N N . ILE A 1 287 ? 14.647 5.654 7.455 1.00 85.31 287 ILE A N 1
ATOM 2172 C CA . ILE A 1 287 ? 15.459 4.780 6.583 1.00 85.31 287 ILE A CA 1
ATOM 2173 C C . ILE A 1 287 ? 16.813 4.379 7.209 1.00 85.31 287 ILE A C 1
ATOM 2175 O O . ILE A 1 287 ? 17.184 3.209 7.108 1.00 85.31 287 ILE A O 1
ATOM 2179 N N . PRO A 1 288 ? 17.540 5.258 7.937 1.00 83.56 288 PRO A N 1
ATOM 2180 C CA . PRO A 1 288 ? 18.794 4.882 8.593 1.00 83.56 288 PRO A CA 1
ATOM 2181 C C . PRO A 1 288 ? 18.646 3.815 9.685 1.00 83.56 288 PRO A C 1
ATOM 2183 O O . PRO A 1 288 ? 19.640 3.203 10.068 1.00 83.56 288 PRO A O 1
ATOM 2186 N N . SER A 1 289 ? 17.433 3.611 10.208 1.00 86.62 289 SER A N 1
ATOM 2187 C CA . SER A 1 289 ? 17.154 2.615 11.248 1.00 86.62 289 SER A CA 1
ATOM 2188 C C . SER A 1 289 ? 16.861 1.218 10.694 1.00 86.62 289 SER A C 1
ATOM 2190 O O . SER A 1 289 ? 16.807 0.263 11.465 1.00 86.62 289 SER A O 1
ATOM 2192 N N . CYS A 1 290 ? 16.670 1.090 9.378 1.00 84.75 290 CYS A N 1
ATOM 2193 C CA . CYS A 1 290 ? 16.240 -0.153 8.757 1.00 84.75 290 CYS A CA 1
ATOM 2194 C C . CYS A 1 290 ? 17.331 -1.233 8.816 1.00 84.75 290 CYS A C 1
ATOM 2196 O O . CYS A 1 290 ? 18.434 -1.064 8.286 1.00 84.75 290 CYS A O 1
ATOM 2198 N N . ILE A 1 291 ? 17.012 -2.383 9.410 1.00 82.06 291 ILE A N 1
ATOM 2199 C CA . ILE A 1 291 ? 17.893 -3.550 9.448 1.00 82.06 291 ILE A CA 1
ATOM 2200 C C . ILE A 1 291 ? 17.520 -4.463 8.281 1.00 82.06 291 ILE A C 1
ATOM 2202 O O . ILE A 1 291 ? 16.489 -5.133 8.285 1.00 82.06 291 ILE A O 1
ATOM 2206 N N . SER A 1 292 ? 18.380 -4.508 7.264 1.00 65.19 292 SER A N 1
ATOM 2207 C CA . SER A 1 292 ? 18.215 -5.447 6.157 1.00 65.19 292 SER A CA 1
ATOM 2208 C C . SER A 1 292 ? 18.765 -6.826 6.528 1.00 65.19 292 SER A C 1
ATOM 2210 O O . SER A 1 292 ? 19.965 -6.996 6.782 1.00 65.19 292 SER A O 1
ATOM 2212 N N . ARG A 1 293 ? 17.911 -7.855 6.468 1.00 49.03 293 ARG A N 1
ATOM 2213 C CA . ARG A 1 293 ? 18.372 -9.218 6.169 1.00 49.03 293 ARG A CA 1
ATOM 2214 C C . ARG A 1 293 ? 18.817 -9.232 4.701 1.00 49.03 293 ARG A C 1
ATOM 2216 O O . ARG A 1 293 ? 18.024 -9.470 3.808 1.00 49.03 293 ARG A O 1
ATOM 2223 N N . SER A 1 294 ? 20.068 -8.841 4.465 1.00 48.19 294 SER A N 1
ATOM 2224 C CA . SER A 1 294 ? 20.892 -9.205 3.300 1.00 48.19 294 SER A CA 1
ATOM 2225 C C . SER A 1 294 ? 20.168 -9.538 1.976 1.00 48.19 294 SER A C 1
ATOM 2227 O O . SER A 1 294 ? 20.205 -10.679 1.540 1.00 48.19 294 SER A O 1
ATOM 2229 N N . SER A 1 295 ? 19.613 -8.549 1.278 1.00 40.66 295 SER A N 1
ATOM 2230 C CA . SER A 1 295 ? 19.691 -8.479 -0.191 1.00 40.66 295 SER A CA 1
ATOM 2231 C C . SER A 1 295 ? 19.248 -7.095 -0.647 1.00 40.66 295 SER A C 1
ATOM 2233 O O . SER A 1 295 ? 18.145 -6.654 -0.351 1.00 40.66 295 SER A O 1
ATOM 2235 N N . SER A 1 296 ? 20.142 -6.399 -1.331 1.00 49.03 296 SER A N 1
ATOM 2236 C CA . SER A 1 296 ? 19.964 -5.094 -1.963 1.00 49.03 296 SER A CA 1
ATOM 2237 C C . SER A 1 296 ? 18.614 -4.904 -2.679 1.00 49.03 296 SER A C 1
ATOM 2239 O O . SER A 1 296 ? 18.458 -5.371 -3.804 1.00 49.03 296 SER A O 1
ATOM 2241 N N . THR A 1 297 ? 17.680 -4.166 -2.072 1.00 44.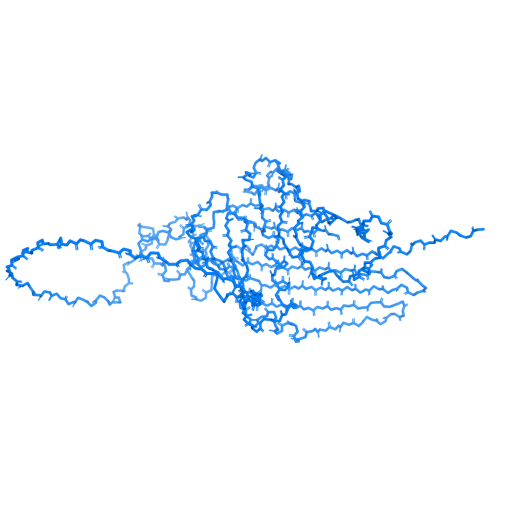59 297 THR A N 1
ATOM 2242 C CA . THR A 1 297 ? 16.503 -3.584 -2.753 1.00 44.59 297 THR A CA 1
ATOM 2243 C C . THR A 1 297 ? 16.659 -2.082 -3.024 1.00 44.59 297 THR A C 1
ATOM 2245 O O . THR A 1 297 ? 15.813 -1.480 -3.675 1.00 44.59 297 THR A O 1
ATOM 2248 N N . SER A 1 298 ? 17.766 -1.462 -2.604 1.00 41.22 298 SER A N 1
ATOM 2249 C CA . SER A 1 298 ? 18.114 -0.092 -2.994 1.00 41.22 298 SER A CA 1
ATOM 2250 C C . SER A 1 298 ? 18.834 -0.079 -4.346 1.00 41.22 298 SER A C 1
ATOM 2252 O O . SER A 1 298 ? 19.805 -0.812 -4.538 1.00 41.22 298 SER A O 1
ATOM 2254 N N . PHE A 1 299 ? 18.429 0.819 -5.252 1.00 38.22 299 PHE A N 1
ATOM 2255 C CA . PHE A 1 299 ? 19.111 1.088 -6.533 1.00 38.22 299 PHE A CA 1
ATOM 2256 C C . PHE A 1 299 ? 20.590 1.499 -6.374 1.00 38.22 299 PHE A C 1
ATOM 2258 O O . PHE A 1 299 ? 21.356 1.466 -7.333 1.00 38.22 299 PHE A O 1
ATOM 2265 N N . VAL A 1 300 ? 21.011 1.865 -5.158 1.00 39.34 300 VAL A N 1
ATOM 2266 C CA . VAL A 1 300 ? 22.397 2.183 -4.810 1.00 39.34 300 VAL A CA 1
ATOM 2267 C C . VAL A 1 300 ? 22.977 1.041 -3.976 1.00 39.34 300 VAL A C 1
ATOM 2269 O O . VAL A 1 300 ? 22.798 0.981 -2.759 1.00 39.34 300 VAL A O 1
ATOM 2272 N N . GLN A 1 301 ? 23.695 0.123 -4.624 1.00 36.12 301 GLN A N 1
ATOM 2273 C CA . GLN A 1 301 ? 24.491 -0.884 -3.922 1.00 36.12 301 GLN A CA 1
ATOM 2274 C C . GLN A 1 301 ? 25.736 -0.220 -3.318 1.00 36.12 301 GLN A C 1
ATOM 2276 O O . GLN A 1 301 ? 26.746 -0.011 -3.988 1.00 36.12 301 GLN A O 1
ATOM 2281 N N . GLY A 1 302 ? 25.663 0.142 -2.037 1.00 42.16 302 GLY A N 1
ATOM 2282 C CA . GLY A 1 302 ? 26.836 0.560 -1.275 1.00 42.16 302 GLY A CA 1
ATOM 2283 C C . GLY A 1 302 ? 27.780 -0.620 -1.052 1.00 42.16 302 GLY A C 1
ATOM 2284 O O . GLY A 1 302 ? 27.374 -1.645 -0.507 1.00 42.16 302 GLY A O 1
ATOM 2285 N N . VAL A 1 303 ? 29.044 -0.483 -1.454 1.00 41.41 303 VAL A N 1
ATOM 2286 C CA . VAL A 1 303 ? 30.077 -1.486 -1.162 1.00 41.41 303 VAL A CA 1
ATOM 2287 C C . VAL A 1 303 ? 30.363 -1.449 0.347 1.00 41.41 303 VAL A C 1
ATOM 2289 O O . VAL A 1 303 ? 30.707 -0.378 0.856 1.00 41.41 303 VAL A O 1
ATOM 2292 N N . PRO A 1 304 ? 30.232 -2.558 1.098 1.00 40.72 304 PRO A N 1
ATOM 2293 C CA . PRO A 1 304 ? 30.567 -2.561 2.516 1.00 40.72 304 PRO A CA 1
ATOM 2294 C C . PRO A 1 304 ? 32.082 -2.375 2.673 1.00 40.72 304 PRO A C 1
ATOM 2296 O O . PRO A 1 304 ? 32.859 -3.276 2.368 1.00 40.72 304 PRO A O 1
ATOM 2299 N N . TYR A 1 305 ? 32.514 -1.201 3.138 1.00 37.41 305 TYR A N 1
ATOM 2300 C CA . TYR A 1 305 ? 33.917 -0.936 3.452 1.00 37.41 305 TYR A CA 1
ATOM 2301 C C . TYR A 1 305 ? 34.127 -1.039 4.965 1.00 37.41 305 TYR A C 1
ATOM 2303 O O . TYR A 1 305 ? 33.626 -0.218 5.731 1.00 37.41 305 TYR A O 1
ATOM 2311 N N . ALA A 1 306 ? 34.844 -2.072 5.406 1.00 39.62 306 ALA A N 1
ATOM 2312 C CA . ALA A 1 306 ? 35.196 -2.266 6.808 1.00 39.62 306 ALA A CA 1
ATOM 2313 C C . ALA A 1 306 ? 36.473 -1.477 7.142 1.00 39.62 306 ALA A C 1
ATOM 2315 O O . ALA A 1 306 ? 37.544 -1.782 6.619 1.00 39.62 306 ALA A O 1
ATOM 2316 N N . PHE A 1 307 ? 36.382 -0.488 8.034 1.00 36.88 307 PHE A N 1
ATOM 2317 C CA . PHE A 1 307 ? 37.553 0.007 8.761 1.00 36.88 307 PHE A CA 1
ATOM 2318 C C . PHE A 1 307 ? 37.663 -0.780 10.071 1.00 36.88 307 PHE A C 1
ATOM 2320 O O . PHE A 1 307 ? 36.656 -1.077 10.713 1.00 36.88 307 PHE A O 1
ATOM 2327 N N . VAL A 1 308 ? 38.882 -1.179 10.427 1.00 40.16 308 VAL A N 1
ATOM 2328 C CA . VAL A 1 308 ? 39.199 -2.018 11.593 1.00 40.16 308 VAL A CA 1
ATOM 2329 C C . VAL A 1 308 ? 38.507 -1.473 12.852 1.00 40.16 308 VAL A C 1
ATOM 2331 O O . VAL A 1 308 ? 38.797 -0.356 13.268 1.00 40.16 308 VAL A O 1
ATOM 2334 N N . GLY A 1 309 ? 37.595 -2.255 13.447 1.00 45.09 309 GLY A N 1
ATOM 2335 C CA . GLY A 1 309 ? 36.929 -1.916 14.717 1.00 45.09 309 GLY A CA 1
ATOM 2336 C C . GLY A 1 309 ? 35.412 -2.127 14.793 1.00 45.09 309 GLY A C 1
ATOM 2337 O O . GLY A 1 309 ? 34.845 -1.953 15.865 1.00 45.09 309 GLY A O 1
ATOM 2338 N N . GLY A 1 310 ? 34.744 -2.525 13.709 1.00 42.91 310 GLY A N 1
ATOM 2339 C CA . GLY A 1 310 ? 33.316 -2.861 13.725 1.00 42.91 310 GLY A CA 1
ATOM 2340 C C . GLY A 1 310 ? 32.649 -2.572 12.385 1.00 42.91 310 GLY A C 1
ATOM 2341 O O . GLY A 1 310 ? 33.030 -1.638 1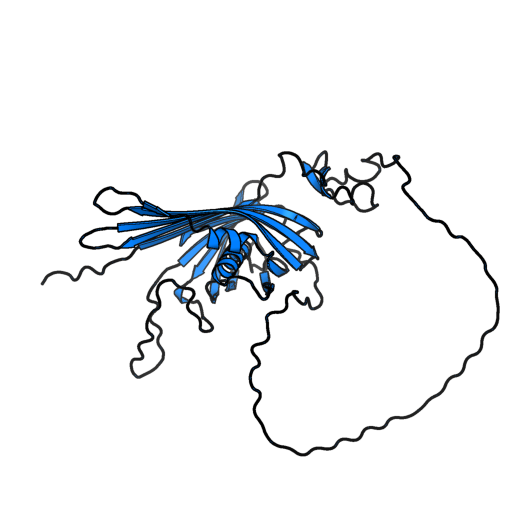1.685 1.00 42.91 310 GLY A O 1
ATOM 2342 N N . LEU A 1 311 ? 31.662 -3.388 12.009 1.00 48.53 311 LEU A N 1
ATOM 2343 C CA . LEU A 1 311 ? 30.847 -3.200 10.804 1.00 48.53 311 LEU A CA 1
ATOM 2344 C C . LEU A 1 311 ? 29.951 -1.958 10.957 1.00 48.53 311 LEU A C 1
ATOM 2346 O O . LEU A 1 311 ? 28.759 -2.073 11.227 1.00 48.53 311 LEU A O 1
ATOM 2350 N N . HIS A 1 312 ? 30.507 -0.760 10.794 1.00 43.94 312 HIS A N 1
ATOM 2351 C CA . HIS A 1 312 ? 29.714 0.459 10.683 1.00 43.94 312 HIS A CA 1
ATOM 2352 C C . HIS A 1 312 ? 29.297 0.637 9.218 1.00 43.94 312 HIS A C 1
ATOM 2354 O O . HIS A 1 312 ? 30.069 1.125 8.392 1.00 43.94 312 HIS A O 1
ATOM 2360 N N . ARG A 1 313 ? 28.083 0.189 8.872 1.00 48.84 313 ARG A N 1
ATOM 2361 C CA . ARG A 1 313 ? 27.463 0.504 7.578 1.00 48.84 313 ARG A CA 1
ATOM 2362 C C . ARG A 1 313 ? 27.111 1.990 7.612 1.00 48.84 313 ARG A C 1
ATOM 2364 O O . ARG A 1 313 ? 26.116 2.354 8.222 1.00 48.84 313 ARG A O 1
ATOM 2371 N N . ILE A 1 314 ? 27.945 2.845 7.019 1.00 44.00 314 ILE A N 1
ATOM 2372 C CA . ILE A 1 314 ? 27.605 4.261 6.840 1.00 44.00 314 ILE A CA 1
ATOM 2373 C C . ILE A 1 314 ? 26.344 4.291 5.964 1.00 44.00 314 ILE A C 1
ATOM 2375 O O . ILE A 1 314 ? 26.422 3.826 4.821 1.00 44.00 314 ILE A O 1
ATOM 2379 N N . PRO A 1 315 ? 25.193 4.789 6.449 1.00 49.12 315 PRO A N 1
ATOM 2380 C CA . PRO A 1 315 ? 24.026 4.951 5.599 1.00 49.12 315 PRO A CA 1
ATOM 2381 C C . PRO A 1 315 ? 24.398 5.970 4.521 1.00 49.12 315 PRO A C 1
ATOM 2383 O O . PRO A 1 315 ? 24.624 7.142 4.815 1.00 49.12 315 PRO A O 1
ATOM 2386 N N . LEU A 1 316 ? 24.532 5.515 3.272 1.00 50.66 316 LEU A N 1
ATOM 2387 C CA . LEU A 1 316 ? 24.856 6.391 2.142 1.00 50.66 316 LEU A CA 1
ATOM 2388 C C . LEU A 1 316 ? 23.715 7.382 1.846 1.00 50.66 316 LEU A C 1
ATOM 2390 O O . LEU A 1 316 ? 23.944 8.384 1.173 1.00 50.66 316 LEU A O 1
ATOM 2394 N N . LEU A 1 317 ? 22.512 7.125 2.373 1.00 58.12 317 LEU A N 1
ATOM 2395 C CA . LEU A 1 317 ? 21.357 8.016 2.337 1.00 58.12 317 LEU A CA 1
ATOM 2396 C C . LEU A 1 317 ? 20.860 8.277 3.767 1.00 58.12 317 LEU A C 1
ATOM 2398 O O . LEU A 1 317 ? 20.455 7.354 4.472 1.00 58.12 317 LEU A O 1
ATOM 2402 N N . ASN A 1 318 ? 20.865 9.546 4.180 1.00 64.94 318 ASN A N 1
ATOM 2403 C CA . ASN A 1 318 ? 20.131 10.024 5.350 1.00 64.94 318 ASN A CA 1
ATOM 2404 C C . ASN A 1 318 ? 18.781 10.568 4.862 1.00 64.94 318 ASN A C 1
ATOM 2406 O O . ASN A 1 318 ? 18.656 11.766 4.616 1.00 64.94 318 ASN A O 1
ATOM 2410 N N . SER A 1 319 ? 17.830 9.664 4.613 1.00 77.75 319 SER A N 1
ATOM 2411 C CA . SER A 1 319 ? 16.475 10.000 4.154 1.00 77.75 319 SER A CA 1
ATOM 2412 C C . SER A 1 319 ? 15.418 9.491 5.138 1.00 77.75 319 SER A C 1
ATOM 2414 O O . SER A 1 319 ? 15.678 8.612 5.958 1.00 77.75 319 SER A O 1
ATOM 2416 N N . SER A 1 320 ? 14.216 10.043 5.062 1.00 84.31 320 SER A N 1
ATOM 2417 C CA . SER A 1 320 ? 13.036 9.578 5.788 1.00 84.31 320 SER A CA 1
ATOM 2418 C C . SER A 1 320 ? 11.869 9.536 4.819 1.00 84.31 320 SER A C 1
ATOM 2420 O O . SER A 1 320 ? 11.671 10.508 4.094 1.00 84.31 320 SER A O 1
ATOM 2422 N N . SER A 1 321 ? 11.067 8.477 4.861 1.00 89.25 321 SER A N 1
ATOM 2423 C CA . SER A 1 321 ? 9.819 8.428 4.099 1.00 89.25 321 SER A CA 1
ATOM 2424 C C . SER A 1 321 ? 8.673 8.919 4.979 1.00 89.25 321 SER A C 1
ATOM 2426 O O . SER A 1 321 ? 8.544 8.485 6.127 1.00 89.25 321 SER A O 1
ATOM 2428 N N . LYS A 1 322 ? 7.856 9.842 4.468 1.00 94.31 322 LYS A N 1
ATOM 2429 C CA . LYS A 1 322 ? 6.666 10.364 5.152 1.00 94.31 322 LYS A CA 1
ATOM 2430 C C . LYS A 1 322 ? 5.422 10.008 4.365 1.00 94.31 322 LYS A C 1
ATOM 2432 O O . LYS A 1 322 ? 5.307 10.382 3.203 1.00 94.31 322 LYS A O 1
ATOM 2437 N N . CYS A 1 323 ? 4.481 9.349 5.021 1.00 95.62 323 CYS A N 1
ATOM 2438 C CA . CYS A 1 323 ? 3.228 8.895 4.444 1.00 95.62 323 CYS A CA 1
ATOM 2439 C C . CYS A 1 323 ? 2.042 9.463 5.216 1.00 95.62 323 CYS A C 1
ATOM 2441 O O . CYS A 1 323 ? 1.975 9.327 6.433 1.00 95.62 323 CYS A O 1
ATOM 2443 N N . ILE A 1 324 ? 1.080 10.053 4.517 1.00 97.31 324 ILE A N 1
ATOM 2444 C CA . ILE A 1 324 ? -0.216 10.444 5.067 1.00 97.31 324 ILE A CA 1
ATOM 2445 C C . ILE A 1 324 ? -1.222 9.348 4.733 1.00 97.31 324 ILE A C 1
ATOM 2447 O O . ILE A 1 324 ? -1.511 9.120 3.561 1.00 97.31 324 ILE A O 1
ATOM 2451 N N . GLN A 1 325 ? -1.753 8.687 5.757 1.00 96.94 325 GLN A N 1
ATOM 2452 C CA . GLN A 1 325 ? -2.819 7.696 5.650 1.00 96.94 325 GLN A CA 1
ATOM 2453 C C . GLN A 1 325 ? -4.146 8.317 6.099 1.00 96.94 325 GLN A C 1
ATOM 2455 O O . GLN A 1 325 ? -4.238 8.880 7.192 1.00 96.94 325 GLN A O 1
ATOM 2460 N N . LYS A 1 326 ? -5.189 8.193 5.276 1.00 96.31 326 LYS A N 1
ATOM 2461 C CA . LYS A 1 326 ? -6.574 8.506 5.651 1.00 96.31 326 LYS A CA 1
ATOM 2462 C C . LYS A 1 326 ? -7.314 7.204 5.902 1.00 96.31 326 LYS A C 1
ATOM 2464 O O . LYS A 1 326 ? -7.527 6.420 4.980 1.00 96.31 326 LYS A O 1
ATOM 2469 N N . ILE A 1 327 ? -7.702 6.972 7.148 1.00 94.62 327 ILE A N 1
ATOM 2470 C CA . ILE A 1 327 ? -8.359 5.740 7.581 1.00 94.62 327 ILE A CA 1
ATOM 2471 C C . ILE A 1 327 ? -9.824 6.040 7.870 1.00 94.62 327 ILE A C 1
ATOM 2473 O O . ILE A 1 327 ? -10.139 6.885 8.702 1.00 94.62 327 ILE A O 1
ATOM 2477 N N . GLY A 1 328 ? -10.736 5.345 7.201 1.00 90.75 328 GLY A N 1
ATOM 2478 C CA . GLY A 1 328 ? -12.176 5.544 7.358 1.00 90.75 328 GLY A CA 1
ATOM 2479 C C . GLY A 1 328 ? -12.933 4.258 7.070 1.00 90.75 328 GLY A C 1
ATOM 2480 O O . GLY A 1 328 ? -12.466 3.433 6.292 1.00 90.75 328 GLY A O 1
ATOM 2481 N N . LYS A 1 329 ? -14.090 4.066 7.716 1.00 85.44 329 LYS A N 1
ATOM 2482 C CA . LYS A 1 329 ? -14.848 2.797 7.667 1.00 85.44 329 LYS A CA 1
ATOM 2483 C C . LYS A 1 329 ? -13.985 1.556 8.011 1.00 85.44 329 LYS A C 1
ATOM 2485 O O . LYS A 1 329 ? -14.244 0.469 7.525 1.00 85.44 329 LYS A O 1
ATOM 2490 N N . GLY A 1 330 ? -12.947 1.714 8.841 1.00 84.56 330 GLY A N 1
ATOM 2491 C CA . GLY A 1 330 ? -12.084 0.603 9.261 1.00 84.56 330 GLY A CA 1
ATOM 2492 C C . GLY A 1 330 ? -11.060 0.123 8.225 1.00 84.56 330 GLY A C 1
ATOM 2493 O O . GLY A 1 330 ? -10.574 -0.992 8.361 1.00 84.56 330 GLY A O 1
ATOM 2494 N N . LEU A 1 331 ? -10.711 0.929 7.219 1.00 89.81 331 LEU A N 1
ATOM 2495 C CA . LEU A 1 331 ? -9.659 0.615 6.244 1.00 89.81 331 LEU A CA 1
ATOM 2496 C C . LEU A 1 331 ? -8.916 1.879 5.784 1.00 89.81 331 LEU A C 1
ATOM 2498 O O . LEU A 1 331 ? -9.399 2.999 5.978 1.00 89.81 331 LEU A O 1
ATOM 2502 N N . VAL A 1 332 ? -7.738 1.709 5.177 1.00 93.94 332 VAL A N 1
ATOM 2503 C CA . VAL A 1 332 ? -6.948 2.809 4.596 1.00 93.94 332 VAL A CA 1
ATOM 2504 C C . VAL A 1 332 ? -7.582 3.234 3.272 1.00 93.94 332 VAL A C 1
ATOM 2506 O O . VAL A 1 332 ? -7.472 2.532 2.280 1.00 93.94 332 VAL A O 1
ATOM 2509 N N . GLN A 1 333 ? -8.263 4.376 3.242 1.00 93.69 333 GLN A N 1
ATOM 2510 C CA . GLN A 1 333 ? -8.913 4.894 2.033 1.00 93.69 333 GLN A CA 1
ATOM 2511 C C . GLN A 1 333 ? -7.935 5.617 1.107 1.00 93.69 333 GLN A C 1
ATOM 2513 O O . GLN A 1 333 ? -8.133 5.653 -0.101 1.00 93.69 333 GLN A O 1
ATOM 2518 N N . GLU A 1 334 ? -6.890 6.215 1.669 1.00 95.62 334 GLU A N 1
ATOM 2519 C CA . GLU A 1 334 ? -5.863 6.920 0.911 1.00 95.62 334 GLU A CA 1
ATOM 2520 C C . GLU A 1 334 ? -4.529 6.802 1.642 1.00 95.62 334 GLU A C 1
ATOM 2522 O O . GLU A 1 334 ? -4.480 6.942 2.866 1.00 95.62 334 GLU A O 1
ATOM 2527 N N . ALA A 1 335 ? -3.451 6.586 0.899 1.00 96.44 335 ALA A N 1
ATOM 2528 C CA . ALA A 1 335 ? -2.084 6.681 1.380 1.00 96.44 335 ALA A CA 1
ATOM 2529 C C . ALA A 1 335 ? -1.264 7.517 0.392 1.00 96.44 335 ALA A C 1
ATOM 2531 O O . ALA A 1 335 ? -1.198 7.192 -0.789 1.00 96.44 335 ALA A O 1
ATOM 2532 N N . SER A 1 336 ? -0.635 8.591 0.867 1.00 95.75 336 SER A N 1
ATOM 2533 C CA . SER A 1 336 ? 0.212 9.472 0.056 1.00 95.75 336 SER A CA 1
ATOM 2534 C C . SER A 1 336 ? 1.579 9.618 0.706 1.00 95.75 336 SER A C 1
ATOM 2536 O O . SER A 1 336 ? 1.689 10.144 1.811 1.00 95.75 336 SER A O 1
ATOM 2538 N N . CYS A 1 337 ? 2.609 9.120 0.035 1.00 92.88 337 CYS A N 1
ATOM 2539 C CA . CYS A 1 337 ? 3.969 9.013 0.536 1.00 92.88 337 CYS A CA 1
ATOM 2540 C C . CYS A 1 337 ? 4.942 9.858 -0.278 1.00 92.88 337 CYS A C 1
ATOM 2542 O O . CYS A 1 337 ? 4.860 9.902 -1.506 1.00 92.88 337 CYS A O 1
ATOM 2544 N N . LEU A 1 338 ? 5.896 10.465 0.422 1.00 89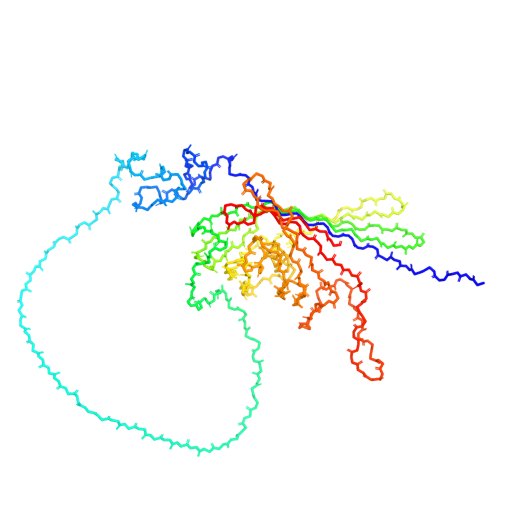.81 338 LEU A N 1
ATOM 2545 C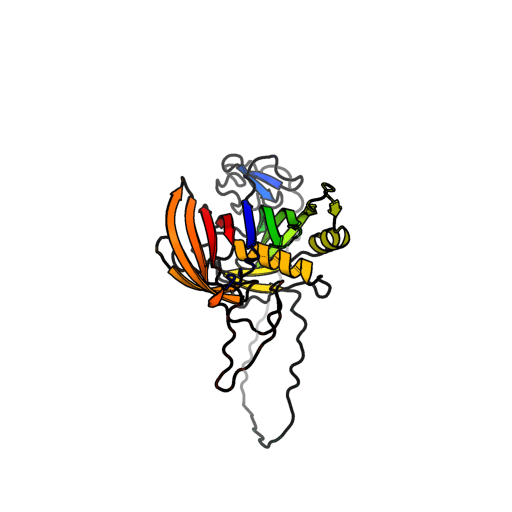 CA . LEU A 1 338 ? 7.038 11.176 -0.134 1.00 89.81 338 LEU A CA 1
ATOM 2546 C C . LEU A 1 338 ? 8.324 10.676 0.533 1.00 89.81 338 LEU A C 1
ATOM 2548 O O . LEU A 1 338 ? 8.416 10.646 1.765 1.00 89.81 338 LEU A O 1
ATOM 2552 N N . GLU A 1 339 ? 9.304 10.322 -0.291 1.00 81.50 339 GLU A N 1
ATOM 2553 C CA . GLU A 1 339 ? 10.680 9.978 0.088 1.00 81.50 339 GLU A CA 1
ATOM 2554 C C . GLU A 1 339 ? 11.694 10.825 -0.687 1.00 81.50 339 GLU A C 1
ATOM 2556 O O . GLU A 1 339 ? 11.461 11.078 -1.896 1.00 81.50 339 GLU A O 1
#

Radius of gyration: 27.28 Å; chains: 1; bounding box: 81×79×56 Å

Sequence (339 aa):
MKPRLFLLNLLLITGVLVRAAEGTSCGQDEYQCPVSLECINKDWLCDEFPDCDDKTDEPPHQDCSGDTGGDADENESADTSGGVVPQGQDSANQPSGVDPSADGSQETLQEPPERCSLRKCQPGKKMRLVDGRTYRYHYVTKSMTQASGSSPSNTVLTMDADLALTLLTACEMELVVESVSVETSRSDSGGEQETVQDTAFTAALTKNPLRFAYHDGEVEEVCPAADEDPRALNFKRAVISLLQNTMKRLDLDHQATERDIVGECQVDYEVLGASGTTLVIQKTRHIPSCISRSSSTSFVQGVPYAFVGGLHRIPLLNSSSKCIQKIGKGLVQEASCLE